Protein AF-W9CGA6-F1 (afdb_monomer_lite)

Structure (mmCIF, N/CA/C/O backbone):
data_AF-W9CGA6-F1
#
_entry.id   AF-W9CGA6-F1
#
loop_
_atom_site.group_PDB
_atom_site.id
_atom_site.type_symbol
_atom_site.label_atom_id
_atom_site.label_alt_id
_atom_site.label_comp_id
_atom_site.label_asym_id
_atom_site.label_entity_id
_atom_site.label_seq_id
_atom_site.pdbx_PDB_ins_code
_atom_site.Cartn_x
_atom_site.Cartn_y
_atom_site.Cartn_z
_atom_site.occupancy
_atom_site.B_iso_or_equiv
_atom_site.auth_seq_id
_atom_site.auth_comp_id
_atom_site.auth_asym_id
_atom_site.auth_atom_id
_atom_site.pdbx_PDB_model_num
ATOM 1 N N . MET A 1 1 ? 1.039 20.431 13.263 1.00 31.77 1 MET A N 1
ATOM 2 C CA . MET A 1 1 ? -0.390 20.811 13.201 1.00 31.77 1 MET A CA 1
ATOM 3 C C . MET A 1 1 ? -0.999 20.367 14.519 1.00 31.77 1 MET A C 1
ATOM 5 O O . MET A 1 1 ? -0.916 19.183 14.808 1.00 31.77 1 MET A O 1
ATOM 9 N N . ALA A 1 2 ? -1.472 21.290 15.357 1.00 27.98 2 ALA A N 1
ATOM 10 C CA . ALA A 1 2 ? -2.103 20.930 16.626 1.00 27.98 2 ALA A CA 1
ATOM 11 C C . ALA A 1 2 ? -3.470 20.296 16.324 1.00 27.98 2 ALA A C 1
ATOM 13 O O . ALA A 1 2 ? -4.336 20.960 15.755 1.00 27.98 2 ALA A O 1
ATOM 14 N N . PHE A 1 3 ? -3.627 19.006 16.621 1.00 36.56 3 PHE A N 1
ATOM 15 C CA . PHE A 1 3 ? -4.940 18.372 16.673 1.00 36.56 3 PHE A CA 1
ATOM 16 C C . PHE A 1 3 ? -5.620 18.858 17.955 1.00 36.56 3 PHE A C 1
ATOM 18 O O . PHE A 1 3 ? -5.051 18.726 19.034 1.00 36.56 3 PHE A O 1
ATOM 25 N N . ASN A 1 4 ? -6.792 19.479 17.824 1.00 39.16 4 ASN A N 1
ATOM 26 C CA . ASN A 1 4 ? -7.638 19.762 18.976 1.00 39.16 4 ASN A CA 1
ATOM 27 C C . ASN A 1 4 ? -8.181 18.436 19.524 1.00 39.16 4 ASN A C 1
ATOM 29 O O . ASN A 1 4 ? -8.728 17.628 18.773 1.00 39.16 4 ASN A O 1
ATOM 33 N N . ASP A 1 5 ? -8.001 18.268 20.828 1.00 44.09 5 ASP A N 1
ATOM 34 C CA . ASP A 1 5 ? -8.532 17.216 21.690 1.00 44.09 5 ASP A CA 1
ATOM 35 C C . ASP A 1 5 ? -10.049 16.983 21.512 1.00 44.09 5 ASP A C 1
ATOM 37 O O . ASP A 1 5 ? -10.822 17.933 21.376 1.00 44.09 5 ASP A O 1
ATOM 41 N N . SER A 1 6 ? -10.467 15.719 21.670 1.00 52.06 6 SER A N 1
ATOM 42 C CA . SER A 1 6 ? -11.802 15.247 22.113 1.00 52.06 6 SER A CA 1
ATOM 43 C C . SER A 1 6 ? -12.974 15.034 21.134 1.00 52.06 6 SER A C 1
ATOM 45 O O . SER A 1 6 ? -14.033 14.599 21.590 1.00 52.06 6 SER A O 1
ATOM 47 N N . ASP A 1 7 ? -12.831 15.206 19.816 1.00 66.19 7 ASP A N 1
ATOM 48 C CA . ASP A 1 7 ? -13.945 14.895 18.899 1.00 66.19 7 ASP A CA 1
ATOM 49 C C . ASP A 1 7 ? -13.971 13.414 18.481 1.00 66.19 7 ASP A C 1
ATOM 51 O O . ASP A 1 7 ? -13.089 12.914 17.777 1.00 66.19 7 ASP A O 1
ATOM 55 N N . ALA A 1 8 ? -15.032 12.707 18.883 1.00 82.38 8 ALA A N 1
ATOM 56 C CA . ALA A 1 8 ? -15.306 11.347 18.431 1.00 82.38 8 ALA A CA 1
ATOM 57 C C . ALA A 1 8 ? -15.447 11.287 16.897 1.00 82.38 8 ALA A C 1
ATOM 59 O O . ALA A 1 8 ? -16.118 12.114 16.274 1.00 82.38 8 ALA A O 1
ATOM 60 N N . ILE A 1 9 ? -14.852 10.269 16.268 1.00 90.12 9 ILE A N 1
ATOM 61 C CA . ILE A 1 9 ? -14.984 10.046 14.825 1.00 90.12 9 ILE A CA 1
ATOM 62 C C . ILE A 1 9 ? -16.195 9.174 14.534 1.00 90.12 9 ILE A C 1
ATOM 64 O O . ILE A 1 9 ? -16.268 8.036 14.984 1.00 90.12 9 ILE A O 1
ATOM 68 N N . PHE A 1 10 ? -17.072 9.654 13.652 1.00 92.19 10 PHE A N 1
ATOM 69 C CA . PHE A 1 10 ? -18.258 8.927 13.208 1.00 92.19 10 PHE A CA 1
ATOM 70 C C . PHE A 1 10 ? -18.113 8.433 11.770 1.00 92.19 10 PHE A C 1
ATOM 72 O O . PHE A 1 10 ? -17.997 9.211 10.816 1.00 92.19 10 PHE A O 1
ATOM 79 N N . TYR A 1 11 ? -18.172 7.117 11.593 1.00 93.06 11 TYR A N 1
ATOM 80 C CA . TYR A 1 11 ? -18.301 6.506 10.276 1.00 93.06 11 TYR A CA 1
ATOM 81 C C . TYR A 1 11 ? -19.766 6.474 9.846 1.00 93.06 11 TYR A C 1
ATOM 83 O O . TYR A 1 11 ? -20.666 6.323 10.665 1.00 93.06 11 TYR A O 1
ATOM 91 N N . LYS A 1 12 ? -20.007 6.597 8.537 1.00 91.81 12 LYS A N 1
ATOM 92 C CA . LYS A 1 12 ? -21.350 6.560 7.946 1.00 91.81 12 LYS A CA 1
ATOM 93 C C . LYS A 1 12 ? -21.486 5.346 7.038 1.00 91.81 12 LYS A C 1
ATOM 95 O O . LYS A 1 12 ? -20.606 5.094 6.218 1.00 91.81 12 LYS A O 1
ATOM 100 N N . LEU A 1 13 ? -22.605 4.642 7.167 1.00 89.62 13 LEU A N 1
ATOM 101 C CA . LEU A 1 13 ? -23.048 3.596 6.255 1.00 89.62 13 LEU A CA 1
ATOM 102 C C . LEU A 1 13 ? -24.533 3.834 5.967 1.00 89.62 13 LEU A C 1
ATOM 104 O O . LEU A 1 13 ? -25.339 3.944 6.886 1.00 89.62 13 LEU A O 1
ATOM 108 N N . LEU A 1 14 ? -24.893 3.975 4.691 1.00 86.62 14 LEU A N 1
ATOM 109 C CA . LEU A 1 14 ? -26.262 4.322 4.297 1.00 86.62 14 LEU A CA 1
ATOM 110 C C . LEU A 1 14 ? -27.268 3.296 4.840 1.00 86.62 14 LEU A C 1
ATOM 112 O O . LEU A 1 14 ? -27.081 2.090 4.682 1.00 86.62 14 LEU A O 1
ATOM 116 N N . GLY A 1 15 ? -28.328 3.790 5.484 1.00 89.56 15 GLY A N 1
ATOM 117 C CA . GLY A 1 15 ? -29.404 2.966 6.044 1.00 89.56 15 GLY A CA 1
ATOM 118 C C . GLY A 1 15 ? -29.048 2.191 7.317 1.00 89.56 15 GLY A C 1
ATOM 119 O O . GLY A 1 15 ? -29.866 1.398 7.769 1.00 89.56 15 GLY A O 1
ATOM 120 N N . HIS A 1 16 ? -27.864 2.402 7.896 1.00 90.75 16 HIS A N 1
ATOM 121 C CA . HIS A 1 16 ? -27.416 1.696 9.094 1.00 90.75 16 HIS A CA 1
ATOM 122 C C . HIS A 1 16 ? -27.082 2.693 10.203 1.00 90.75 16 HIS A C 1
ATOM 124 O O . HIS A 1 16 ? -26.532 3.765 9.948 1.00 90.75 16 HIS A O 1
ATOM 130 N N . GLN A 1 17 ? -27.431 2.336 11.438 1.00 91.06 17 GLN A N 1
ATOM 131 C CA . GLN A 1 17 ? -26.997 3.073 12.619 1.00 91.06 17 GLN A CA 1
ATOM 132 C C . GLN A 1 17 ? -25.653 2.536 13.101 1.00 91.06 17 GLN A C 1
ATOM 134 O O . GLN A 1 17 ? -25.358 1.347 12.965 1.00 91.06 17 GLN A O 1
ATOM 139 N N . VAL A 1 18 ? -24.854 3.429 13.674 1.00 93.44 18 VAL A N 1
ATOM 140 C CA . VAL A 1 18 ? -23.631 3.061 14.381 1.00 93.44 18 VAL A CA 1
ATOM 141 C C . VAL A 1 18 ? -24.004 2.191 15.580 1.00 93.44 18 VAL A C 1
ATOM 143 O O . VAL A 1 18 ? -24.881 2.555 16.353 1.00 93.44 18 VAL A O 1
ATOM 146 N N . ASP A 1 19 ? -23.319 1.063 15.741 1.00 92.56 19 ASP A N 1
ATOM 147 C CA . ASP A 1 19 ? -23.571 0.098 16.815 1.00 92.56 19 ASP A CA 1
ATOM 148 C C . ASP A 1 19 ? -22.291 -0.341 17.551 1.00 92.56 19 ASP A C 1
ATOM 150 O O . ASP A 1 19 ? -22.359 -1.156 18.473 1.00 92.56 19 ASP A O 1
ATOM 154 N N . VAL A 1 20 ? -21.127 0.206 17.181 1.00 92.75 20 VAL A N 1
ATOM 155 C CA . VAL A 1 20 ? -19.832 -0.045 17.827 1.00 92.75 20 VAL A CA 1
ATOM 156 C C . VAL A 1 20 ? -19.190 1.267 18.272 1.00 92.75 20 VAL A C 1
ATOM 158 O O . VAL A 1 20 ? -19.014 2.174 17.457 1.00 92.75 20 VAL A O 1
ATOM 161 N N . ASN A 1 21 ? -18.745 1.322 19.529 1.00 93.38 21 ASN A N 1
ATOM 162 C CA . ASN A 1 21 ? -17.819 2.342 20.027 1.00 93.38 21 ASN A CA 1
ATOM 163 C C . ASN A 1 21 ? -16.462 1.695 20.359 1.00 93.38 21 ASN A C 1
ATOM 165 O O . ASN A 1 21 ? -16.376 0.807 21.212 1.00 93.38 21 ASN A O 1
ATOM 169 N N . LEU A 1 22 ? -15.406 2.120 19.668 1.00 92.25 22 LEU A N 1
ATOM 170 C CA . LEU A 1 22 ? -14.023 1.762 19.968 1.00 92.25 22 LEU A CA 1
ATOM 171 C C . LEU A 1 22 ? -13.354 2.958 20.644 1.00 92.25 22 LEU A C 1
ATOM 173 O O . LEU A 1 22 ? -13.039 3.952 19.989 1.00 92.25 22 LEU A O 1
ATOM 177 N N . ARG A 1 23 ? -13.103 2.851 21.945 1.00 91.12 23 ARG A N 1
ATOM 178 C CA . ARG A 1 23 ? -12.331 3.837 22.694 1.00 91.12 23 ARG A CA 1
ATOM 179 C C . ARG A 1 23 ? -10.851 3.478 22.620 1.00 91.12 23 ARG A C 1
ATOM 181 O O . ARG A 1 23 ? -10.369 2.608 23.346 1.00 91.12 23 ARG A O 1
ATOM 188 N N . VAL A 1 24 ? -10.153 4.126 21.696 1.00 89.44 24 VAL A N 1
ATOM 189 C CA . VAL A 1 24 ? -8.721 3.959 21.468 1.00 89.44 24 VAL A CA 1
ATOM 190 C C . VAL A 1 24 ? -7.976 5.004 22.298 1.00 89.44 24 VAL A C 1
ATOM 192 O O . VAL A 1 24 ? -7.808 6.140 21.865 1.00 89.44 24 VAL A O 1
ATOM 195 N N . PHE A 1 25 ? -7.546 4.625 23.501 1.00 87.69 25 PHE A N 1
ATOM 196 C CA . PHE A 1 25 ? -7.061 5.554 24.534 1.00 87.69 25 PHE A CA 1
ATOM 197 C C . PHE A 1 25 ? -8.114 6.611 24.914 1.00 87.69 25 PHE A C 1
ATOM 199 O O . PHE A 1 25 ? -9.220 6.253 25.315 1.00 87.69 25 PHE A O 1
ATOM 206 N N . ASN A 1 26 ? -7.796 7.900 24.781 1.00 87.06 26 ASN A N 1
ATOM 207 C CA . ASN A 1 26 ? -8.712 9.027 24.976 1.00 87.06 26 ASN A CA 1
ATOM 208 C C . ASN A 1 26 ? -9.576 9.336 23.736 1.00 87.06 26 ASN A C 1
ATOM 210 O O . ASN A 1 26 ? -10.503 10.137 23.830 1.00 87.06 26 ASN A O 1
ATOM 214 N N . SER A 1 27 ? -9.307 8.703 22.591 1.00 89.19 27 SER A N 1
ATOM 215 C CA . SER A 1 27 ? -10.033 8.937 21.341 1.00 89.19 27 SER A CA 1
ATOM 216 C C . SER A 1 27 ? -11.174 7.938 21.141 1.00 89.19 27 SER A C 1
ATOM 218 O O . SER A 1 27 ? -11.022 6.741 21.385 1.00 89.19 27 SER A O 1
ATOM 220 N N . GLU A 1 28 ? -12.318 8.399 20.631 1.00 91.94 28 GLU A N 1
ATOM 221 C CA . GLU A 1 28 ? -13.468 7.535 20.334 1.00 91.94 28 GLU A CA 1
ATOM 222 C C . GLU A 1 28 ? -13.702 7.369 18.831 1.00 91.94 28 GLU A C 1
ATOM 224 O O . GLU A 1 28 ? -13.712 8.334 18.065 1.00 91.94 28 GLU A O 1
ATOM 229 N N . ILE A 1 29 ? -13.935 6.125 18.407 1.00 93.50 29 ILE A N 1
ATOM 230 C CA . ILE A 1 29 ? -14.273 5.771 17.030 1.00 93.50 29 ILE A CA 1
ATOM 231 C C . ILE A 1 29 ? -15.606 5.027 17.004 1.00 93.50 29 ILE A C 1
ATOM 233 O O . ILE A 1 29 ? -15.742 3.900 17.479 1.00 93.50 29 ILE A O 1
ATOM 237 N N . HIS A 1 30 ? -16.588 5.666 16.390 1.00 94.69 30 HIS A N 1
ATOM 238 C CA . HIS A 1 30 ? -17.968 5.226 16.285 1.00 94.69 30 HIS A CA 1
ATOM 239 C C . HIS A 1 30 ? -18.184 4.622 14.894 1.00 94.69 30 HIS A C 1
ATOM 241 O O . HIS A 1 30 ? -18.084 5.307 13.869 1.00 94.69 30 HIS A O 1
ATOM 247 N N . CYS A 1 31 ? -18.422 3.312 14.834 1.00 94.88 31 CYS A N 1
ATOM 248 C CA . CYS A 1 31 ? -18.505 2.563 13.581 1.00 94.88 31 CYS A CA 1
ATOM 249 C C . CYS A 1 31 ? -19.543 1.423 13.607 1.00 94.88 31 CYS A C 1
ATOM 251 O O . CYS A 1 31 ? -20.281 1.233 14.568 1.00 94.88 31 CYS A O 1
ATOM 253 N N . HIS A 1 32 ? -19.635 0.691 12.497 1.00 94.38 32 HIS A N 1
ATOM 254 C CA . HIS A 1 32 ? -20.611 -0.370 12.265 1.00 94.38 32 HIS A CA 1
ATOM 255 C C . HIS A 1 32 ? -19.971 -1.753 12.412 1.00 94.38 32 HIS A C 1
ATOM 257 O O . HIS A 1 32 ? -18.999 -2.072 11.715 1.00 94.38 32 HIS A O 1
ATOM 263 N N . SER A 1 33 ? -20.572 -2.608 13.236 1.00 92.19 33 SER A N 1
ATOM 264 C CA . SER A 1 33 ? -20.166 -3.996 13.446 1.00 92.19 33 SER A CA 1
ATOM 265 C C . SER A 1 33 ? -20.152 -4.778 12.138 1.00 92.19 33 SER A C 1
ATOM 267 O O . SER A 1 33 ? -19.222 -5.541 11.899 1.00 92.19 33 SER A O 1
ATOM 269 N N . LEU A 1 34 ? -21.116 -4.528 11.246 1.00 90.00 34 LEU A N 1
ATOM 270 C CA . LEU A 1 34 ? -21.178 -5.133 9.915 1.00 90.00 34 LEU A CA 1
ATOM 271 C C . LEU A 1 34 ? -19.873 -4.927 9.131 1.00 90.00 34 LEU A C 1
ATOM 273 O O . LEU A 1 34 ? -19.302 -5.891 8.622 1.00 90.00 34 LEU A O 1
ATOM 277 N N . ILE A 1 35 ? -19.369 -3.691 9.078 1.00 90.50 35 ILE A N 1
ATOM 278 C CA . ILE A 1 35 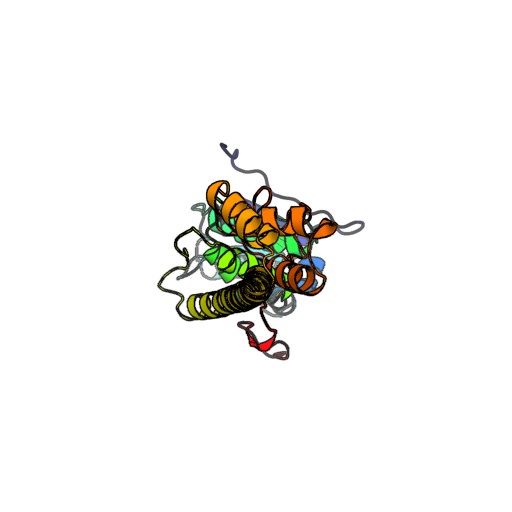? -18.137 -3.369 8.347 1.00 90.50 35 ILE A CA 1
ATOM 279 C C . ILE A 1 35 ? -16.921 -4.003 9.017 1.00 90.50 35 ILE A C 1
ATOM 281 O O . ILE A 1 35 ? -16.082 -4.578 8.324 1.00 90.50 35 ILE A O 1
ATOM 285 N N . LEU A 1 36 ? -16.852 -3.982 10.352 1.00 89.44 36 LEU A N 1
ATOM 286 C CA . LEU A 1 36 ? -15.768 -4.642 11.079 1.00 89.44 36 LEU A CA 1
ATOM 287 C C . LEU A 1 36 ? -15.746 -6.157 10.817 1.00 89.44 36 LEU A C 1
ATOM 289 O O . LEU A 1 36 ? -14.689 -6.706 10.532 1.00 89.44 36 LEU A O 1
ATOM 293 N N . LYS A 1 37 ? -16.898 -6.840 10.828 1.00 87.00 37 LYS A N 1
ATOM 294 C CA . LYS A 1 37 ? -16.993 -8.290 10.554 1.00 87.00 37 LYS A CA 1
ATOM 295 C C . LYS A 1 37 ? -16.637 -8.645 9.108 1.00 87.00 37 LYS A C 1
ATOM 297 O O . LYS A 1 37 ? -16.064 -9.708 8.849 1.00 87.00 37 LYS A O 1
ATOM 302 N N . ILE A 1 38 ? -16.977 -7.779 8.153 1.00 82.75 38 ILE A N 1
ATOM 303 C CA . ILE A 1 38 ? -16.580 -7.949 6.750 1.00 82.75 38 ILE A CA 1
ATOM 304 C C . ILE A 1 38 ? -15.062 -7.777 6.621 1.00 82.75 38 ILE A C 1
ATOM 306 O O . ILE A 1 38 ? -14.397 -8.634 6.040 1.00 82.75 38 ILE A O 1
ATOM 310 N N . GLY A 1 39 ? -14.521 -6.700 7.194 1.00 78.31 39 GLY A N 1
ATOM 311 C CA . GLY A 1 39 ? -13.135 -6.274 7.017 1.00 78.31 39 GLY A CA 1
ATOM 312 C C . GLY A 1 39 ? -12.105 -6.957 7.918 1.00 78.31 39 GLY A C 1
ATOM 313 O O . GLY A 1 39 ? -10.909 -6.845 7.653 1.00 78.31 39 GLY A O 1
ATOM 314 N N . SER A 1 40 ? -12.535 -7.659 8.967 1.00 83.06 40 SER A N 1
ATOM 315 C CA . SER A 1 40 ? -11.661 -8.288 9.955 1.00 83.06 40 SER A CA 1
ATOM 316 C C . SER A 1 40 ? -12.208 -9.631 10.418 1.00 83.06 40 SER A C 1
ATOM 318 O O . SER A 1 40 ? -13.325 -9.755 10.925 1.00 83.06 40 SER A O 1
ATOM 320 N N . ALA A 1 41 ? -11.356 -10.643 10.289 1.00 78.69 41 ALA A N 1
ATOM 321 C CA . ALA A 1 41 ? -11.630 -11.975 10.789 1.00 78.69 41 ALA A CA 1
ATOM 322 C C . ALA A 1 41 ? -11.727 -11.964 12.335 1.00 78.69 41 ALA A C 1
ATOM 324 O O . ALA A 1 41 ? -12.651 -12.554 12.889 1.00 78.69 41 ALA A O 1
ATOM 325 N N . TYR A 1 42 ? -10.864 -11.194 13.017 1.00 82.75 42 TYR A N 1
ATOM 326 C CA . TYR A 1 42 ? -10.939 -10.966 14.464 1.00 82.75 42 TYR A CA 1
ATOM 327 C C . TYR A 1 42 ? -12.332 -10.468 14.875 1.00 82.75 42 TYR A C 1
ATOM 329 O O . TYR A 1 42 ? -13.030 -11.125 15.643 1.00 82.75 42 TYR A O 1
ATOM 337 N N . PHE A 1 43 ? -12.800 -9.350 14.316 1.00 85.44 43 PHE A N 1
ATOM 338 C CA . PHE A 1 43 ? -14.097 -8.788 14.686 1.00 85.44 43 PHE A CA 1
ATOM 339 C C . PHE A 1 43 ? -15.263 -9.697 14.283 1.00 85.44 43 PHE A C 1
ATOM 341 O O . PHE A 1 43 ? -16.260 -9.746 15.000 1.00 85.44 43 PHE A O 1
ATOM 348 N N . ARG A 1 44 ? -15.139 -10.472 13.198 1.00 84.31 44 ARG A N 1
ATOM 349 C CA . ARG A 1 44 ? -16.131 -11.490 12.817 1.00 84.31 44 ARG A CA 1
ATOM 350 C C . ARG A 1 44 ? -16.335 -12.540 13.897 1.00 84.31 44 ARG A C 1
ATOM 352 O O . ARG A 1 44 ? -17.474 -12.793 14.272 1.00 84.31 44 ARG A O 1
ATOM 359 N N . LYS A 1 45 ? -15.245 -13.118 14.399 1.00 79.38 45 LYS A N 1
ATOM 360 C CA . LYS A 1 45 ? -15.305 -14.123 15.461 1.00 79.38 45 LYS A CA 1
ATOM 361 C C . LYS A 1 45 ? -15.756 -13.510 16.776 1.00 79.38 45 LYS A C 1
ATOM 363 O O . LYS A 1 45 ? -16.597 -14.044 17.492 1.00 79.38 45 LYS A O 1
ATOM 368 N N . PHE A 1 46 ? -15.131 -12.391 17.114 1.00 79.50 46 PHE A N 1
ATOM 369 C CA . PHE A 1 46 ? -15.162 -11.895 18.466 1.00 79.50 46 PHE A CA 1
ATOM 370 C C . PHE A 1 46 ? -16.313 -10.937 18.707 1.00 79.50 46 PHE A C 1
ATOM 372 O O . PHE A 1 46 ? -16.645 -10.785 19.861 1.00 79.50 46 PHE A O 1
ATOM 379 N N . LEU A 1 47 ? -16.953 -10.280 17.739 1.00 83.50 47 LEU A N 1
ATOM 380 C CA . LEU A 1 47 ? -18.067 -9.387 18.093 1.00 83.50 47 LEU A CA 1
ATOM 381 C C . LEU A 1 47 ? -19.252 -10.156 18.697 1.00 83.50 47 LEU A C 1
ATOM 383 O O . LEU A 1 47 ? -19.763 -9.730 19.724 1.00 83.50 47 LEU A O 1
ATOM 387 N N . ASP A 1 48 ? -19.624 -11.312 18.143 1.00 76.88 48 ASP A N 1
ATOM 388 C CA . ASP A 1 48 ? -20.821 -12.066 18.563 1.00 76.88 48 ASP A CA 1
ATOM 389 C C . ASP A 1 48 ? -20.544 -13.234 19.529 1.00 76.88 48 ASP A C 1
ATOM 391 O O . ASP A 1 48 ? -21.435 -14.055 19.759 1.00 76.88 48 ASP A O 1
ATOM 395 N N . SER A 1 49 ? -19.330 -13.353 20.083 1.00 70.94 49 SER A N 1
ATOM 396 C CA . SER A 1 49 ? -18.991 -14.493 20.947 1.00 70.94 49 SER A CA 1
ATOM 397 C C . SER A 1 49 ? -19.839 -14.503 22.231 1.00 70.94 49 SER A C 1
ATOM 399 O O . SER A 1 49 ? -20.107 -13.454 22.817 1.00 70.94 49 SER A O 1
ATOM 401 N N . ALA A 1 50 ? -20.255 -15.696 22.677 1.00 54.75 50 ALA A N 1
ATOM 402 C CA . ALA A 1 50 ? -21.198 -15.887 23.790 1.00 54.75 50 ALA A CA 1
ATOM 403 C C . ALA A 1 50 ? -20.777 -15.176 25.092 1.00 54.75 50 ALA A C 1
ATOM 405 O O . ALA A 1 50 ? -21.615 -14.668 25.833 1.00 54.75 50 ALA A O 1
ATOM 406 N N . ASP A 1 51 ? -19.473 -15.029 25.318 1.00 57.16 51 ASP A N 1
ATOM 407 C CA . ASP A 1 51 ? -18.906 -14.353 26.489 1.00 57.16 51 ASP A CA 1
ATOM 408 C C . ASP A 1 51 ? -19.078 -12.819 26.487 1.00 57.16 51 ASP A C 1
ATOM 410 O O . ASP A 1 51 ? -18.465 -12.131 27.308 1.00 57.16 51 ASP A O 1
ATOM 414 N N . LYS A 1 52 ? -19.805 -12.254 25.514 1.00 58.53 52 LYS A N 1
ATOM 415 C CA . LYS A 1 52 ? -19.918 -10.802 25.289 1.00 58.53 52 LYS A CA 1
ATOM 416 C C . LYS A 1 52 ? -21.328 -10.249 25.427 1.00 58.53 52 LYS A C 1
ATOM 418 O O . LYS A 1 52 ? -21.508 -9.041 25.309 1.00 58.53 52 LYS A O 1
ATOM 423 N N . TYR A 1 53 ? -22.298 -11.097 25.756 1.00 53.75 53 TYR A N 1
ATOM 424 C CA . TYR A 1 53 ? -23.646 -10.682 26.141 1.00 53.75 53 TYR A CA 1
ATOM 425 C C . TYR A 1 53 ? -23.678 -10.287 27.620 1.00 53.75 53 TYR A C 1
ATOM 427 O O . TYR A 1 53 ? -24.345 -10.910 28.439 1.00 53.75 53 TYR A O 1
ATOM 435 N N . ALA A 1 54 ? -22.921 -9.254 27.973 1.00 55.59 54 ALA A N 1
ATOM 436 C CA . ALA A 1 54 ? -23.178 -8.500 29.189 1.00 55.59 54 ALA A CA 1
ATOM 437 C C . ALA A 1 54 ? -23.898 -7.206 28.811 1.00 55.59 54 ALA A C 1
ATOM 439 O O . ALA A 1 54 ? -23.717 -6.691 27.707 1.00 55.59 54 ALA A O 1
ATOM 440 N N . THR A 1 55 ? -24.731 -6.699 29.717 1.00 56.16 55 THR A N 1
ATOM 441 C CA . THR A 1 55 ? -25.514 -5.478 29.519 1.00 56.16 55 THR A CA 1
ATOM 442 C C . THR A 1 55 ? -24.599 -4.340 29.041 1.00 56.16 55 THR A C 1
ATOM 444 O O . THR A 1 55 ? -23.591 -4.077 29.707 1.00 56.16 55 THR A O 1
ATOM 447 N N . PRO A 1 56 ? -24.900 -3.683 27.903 1.00 56.50 56 PRO A N 1
ATOM 448 C CA . PRO A 1 56 ? -24.093 -2.579 27.394 1.00 56.50 56 PRO A CA 1
ATOM 449 C C . PRO A 1 56 ? -23.903 -1.502 28.465 1.00 56.50 56 PRO A C 1
ATOM 451 O O . PRO A 1 56 ? -24.840 -1.187 29.198 1.00 56.50 56 PRO A O 1
ATOM 454 N N . TYR A 1 57 ? -22.698 -0.933 28.563 1.00 60.22 57 TYR A N 1
ATOM 455 C CA . TYR A 1 57 ? -22.453 0.199 29.463 1.00 60.22 57 TYR A CA 1
ATOM 456 C C . TYR A 1 57 ? -23.156 1.468 28.953 1.00 60.22 57 TYR A C 1
ATOM 458 O O . TYR A 1 57 ? -23.578 2.299 29.752 1.00 60.22 57 TYR A O 1
ATOM 466 N N . ASP A 1 58 ? -23.337 1.576 27.634 1.00 72.06 58 ASP A N 1
ATOM 467 C CA . ASP A 1 58 ? -24.191 2.562 26.971 1.00 72.06 58 ASP A CA 1
ATOM 468 C C . ASP A 1 58 ? -25.239 1.828 26.115 1.00 72.06 58 ASP A C 1
ATOM 470 O O . ASP A 1 58 ? -24.850 1.053 25.235 1.00 72.06 58 ASP A O 1
ATOM 474 N N . PRO A 1 59 ? -26.547 2.052 26.330 1.00 74.12 59 PRO A N 1
ATOM 475 C CA . PRO A 1 59 ? -27.597 1.393 25.555 1.00 74.12 59 PRO A CA 1
ATOM 476 C C . PRO A 1 59 ? -27.581 1.754 24.061 1.00 74.12 59 PRO A C 1
ATOM 478 O O . PRO A 1 59 ? -28.193 1.040 23.269 1.00 74.12 59 PRO A O 1
ATOM 481 N N . ASN A 1 60 ? -26.886 2.823 23.658 1.00 83.50 60 ASN A N 1
ATOM 482 C CA . ASN A 1 60 ? -26.797 3.243 22.259 1.00 83.50 60 ASN A CA 1
ATOM 483 C C . ASN A 1 60 ? -25.842 2.381 21.422 1.00 83.50 60 ASN A C 1
ATOM 485 O O . ASN A 1 60 ? -25.914 2.416 20.195 1.00 83.50 60 ASN A O 1
ATOM 489 N N . PHE A 1 61 ? -24.955 1.602 22.052 1.00 86.75 61 PHE A N 1
ATOM 490 C CA . PHE A 1 61 ? -23.983 0.771 21.344 1.00 86.75 61 PHE A CA 1
ATOM 491 C C . PHE A 1 61 ? -24.178 -0.703 21.668 1.00 86.75 61 PHE A C 1
ATOM 493 O O . PHE A 1 61 ? -24.186 -1.115 22.826 1.00 86.75 61 PHE A O 1
ATOM 500 N N . LYS A 1 62 ? -24.246 -1.528 20.622 1.00 86.50 62 LYS A N 1
ATOM 501 C CA . LYS A 1 62 ? -24.275 -2.984 20.765 1.00 86.50 62 LYS A CA 1
ATOM 502 C C . LYS A 1 62 ? -22.928 -3.527 21.242 1.00 86.50 62 LYS A C 1
ATOM 504 O O . LYS A 1 62 ? -22.892 -4.504 21.985 1.00 86.50 62 LYS A O 1
ATOM 509 N N . TYR A 1 63 ? -21.827 -2.902 20.824 1.00 88.94 63 TYR A N 1
ATOM 510 C CA . TYR A 1 63 ? -20.480 -3.316 21.204 1.00 88.94 63 TYR A CA 1
ATOM 511 C C . TYR A 1 63 ? -19.631 -2.133 21.646 1.00 88.94 63 TYR A C 1
ATOM 513 O O . TYR A 1 63 ? -19.604 -1.088 20.998 1.00 88.94 63 TYR A O 1
ATOM 521 N N . GLN A 1 64 ? -18.877 -2.329 22.724 1.00 90.06 64 GLN A N 1
ATOM 522 C CA . GLN A 1 64 ? -17.970 -1.321 23.257 1.00 90.06 64 GLN A CA 1
ATOM 523 C C . GLN A 1 64 ? -16.618 -1.950 23.566 1.00 90.06 64 GLN A C 1
ATOM 525 O O . GLN A 1 64 ? -16.540 -2.938 24.302 1.00 90.06 64 GLN A O 1
ATOM 530 N N . TYR A 1 65 ? -15.565 -1.370 23.000 1.00 90.75 65 TYR A N 1
ATOM 531 C CA . TYR A 1 65 ? -14.184 -1.783 23.223 1.00 90.75 65 TYR A CA 1
ATOM 532 C C . TYR A 1 65 ? -13.374 -0.621 23.779 1.00 90.75 65 TYR A C 1
ATOM 534 O O . TYR A 1 65 ? -13.639 0.534 23.456 1.00 90.75 65 TYR A O 1
ATOM 542 N N . VAL A 1 66 ? -12.382 -0.939 24.600 1.00 90.06 66 VAL A N 1
ATOM 543 C CA . VAL A 1 66 ? -11.439 0.013 25.187 1.00 90.06 66 VAL A CA 1
ATOM 544 C C . VAL A 1 66 ? -10.015 -0.480 24.969 1.00 90.06 66 VAL A C 1
ATOM 546 O O . VAL A 1 66 ? -9.780 -1.691 24.941 1.00 90.06 66 VAL A O 1
ATOM 549 N N . THR A 1 67 ? -9.067 0.446 24.838 1.00 90.00 67 THR A N 1
ATOM 550 C CA . THR A 1 67 ? -7.648 0.090 24.848 1.00 90.00 67 THR A CA 1
ATOM 551 C C . THR A 1 67 ? -7.215 -0.369 26.236 1.00 90.00 67 THR A C 1
ATOM 553 O O . THR A 1 67 ? -7.379 0.341 27.232 1.00 90.00 67 THR A O 1
ATOM 556 N N . ILE A 1 68 ? -6.601 -1.542 26.273 1.00 87.62 68 ILE A N 1
ATOM 557 C CA . ILE A 1 68 ? -5.765 -2.023 27.368 1.00 87.62 68 ILE A CA 1
ATOM 558 C C . ILE A 1 68 ? -4.314 -2.080 26.890 1.00 87.62 68 ILE A C 1
ATOM 560 O O . ILE A 1 68 ? -4.058 -2.198 25.690 1.00 87.62 68 ILE A O 1
ATOM 564 N N . GLN A 1 69 ? -3.360 -1.975 27.808 1.00 81.19 69 GLN A N 1
ATOM 565 C CA . GLN A 1 69 ? -1.945 -2.102 27.483 1.00 81.19 69 GLN A CA 1
ATOM 566 C C . GLN A 1 69 ? -1.312 -3.133 28.400 1.00 81.19 69 GLN A C 1
ATOM 568 O O . GLN A 1 69 ? -1.119 -2.877 29.587 1.00 81.19 69 GLN A O 1
ATOM 573 N N . ASP A 1 70 ? -1.017 -4.280 27.798 1.00 74.06 70 ASP A N 1
ATOM 574 C CA . ASP A 1 70 ? -0.069 -5.251 28.325 1.00 74.06 70 ASP A CA 1
ATOM 575 C C . ASP A 1 70 ? 1.302 -4.900 27.708 1.00 74.06 70 ASP A C 1
ATOM 577 O O . ASP A 1 70 ? 1.826 -3.815 27.962 1.00 74.06 70 ASP A O 1
ATOM 581 N N . ASP A 1 71 ? 1.837 -5.732 26.808 1.00 71.69 71 ASP A N 1
ATOM 582 C CA . ASP A 1 71 ? 3.076 -5.437 26.067 1.00 71.69 71 ASP A CA 1
ATOM 583 C C . ASP A 1 71 ? 2.841 -4.537 24.837 1.00 71.69 71 ASP A C 1
ATOM 585 O O . ASP A 1 71 ? 3.614 -3.620 24.555 1.00 71.69 71 ASP A O 1
ATOM 589 N N . VAL A 1 72 ? 1.745 -4.780 24.111 1.00 73.94 72 VAL A N 1
ATOM 590 C CA . VAL A 1 72 ? 1.298 -4.000 22.946 1.00 73.94 72 VAL A CA 1
ATOM 591 C C . VAL A 1 72 ? -0.144 -3.564 23.200 1.00 73.94 72 VAL A C 1
ATOM 593 O O . VAL A 1 72 ? -0.936 -4.378 23.688 1.00 73.94 72 VAL A O 1
ATOM 596 N N . PRO A 1 73 ? -0.522 -2.308 22.895 1.00 83.19 73 PRO A N 1
ATOM 597 C CA . PRO A 1 73 ? -1.896 -1.868 23.079 1.00 83.19 73 PRO A CA 1
ATOM 598 C C . PRO A 1 73 ? -2.880 -2.787 22.348 1.00 83.19 73 PRO A C 1
ATOM 600 O O . PRO A 1 73 ? -2.640 -3.212 21.219 1.00 83.19 73 PRO A O 1
ATOM 603 N N . SER A 1 74 ? -4.007 -3.103 22.981 1.00 85.56 74 SER A N 1
ATOM 604 C CA . SER A 1 74 ? -5.036 -3.925 22.356 1.00 85.56 74 SER A CA 1
ATOM 605 C C . SER A 1 74 ? -6.459 -3.506 22.719 1.00 85.56 74 SER A C 1
ATOM 607 O O . SER A 1 74 ? -6.690 -2.871 23.742 1.00 85.56 74 SER A O 1
ATOM 609 N N . LEU A 1 75 ? -7.419 -3.806 21.842 1.00 88.06 75 LEU A N 1
ATOM 610 C CA . LEU A 1 75 ? -8.837 -3.530 22.032 1.00 88.06 75 LEU A CA 1
ATOM 611 C C . LEU A 1 75 ? -9.502 -4.716 22.722 1.00 88.06 75 LEU A C 1
ATOM 613 O O . LEU A 1 75 ? -9.614 -5.798 22.144 1.00 88.06 75 LEU A O 1
ATOM 617 N N . GLU A 1 76 ? -10.039 -4.479 23.915 1.00 87.50 76 GLU A N 1
ATOM 618 C CA . GLU A 1 76 ? -10.828 -5.463 24.652 1.00 87.50 76 GLU A CA 1
ATOM 619 C C . GLU A 1 76 ? -12.233 -4.937 24.971 1.00 87.50 76 GLU A C 1
ATOM 621 O O . GLU A 1 76 ? -12.472 -3.737 25.064 1.00 87.50 76 GLU A O 1
ATOM 626 N N . VAL A 1 77 ? -13.189 -5.853 25.137 1.00 87.38 77 VAL A N 1
ATOM 627 C CA . VAL A 1 77 ? -14.572 -5.552 25.519 1.00 87.38 77 VAL A CA 1
ATOM 628 C C . VAL A 1 77 ? -14.616 -4.785 26.843 1.00 87.38 77 VAL A C 1
ATOM 630 O O . VAL A 1 77 ? -14.207 -5.299 27.887 1.00 87.38 77 VAL A O 1
ATOM 633 N N . ALA A 1 78 ? -15.199 -3.586 26.817 1.00 86.88 78 ALA A N 1
ATOM 634 C CA . ALA A 1 78 ? -15.197 -2.641 27.934 1.00 86.88 78 ALA A CA 1
ATOM 635 C C . ALA A 1 78 ? -15.748 -3.236 29.241 1.00 86.88 78 ALA A C 1
ATOM 637 O O . ALA A 1 78 ? -15.169 -3.053 30.313 1.00 86.88 78 ALA A O 1
ATOM 638 N N . PHE A 1 79 ? -16.840 -4.004 29.157 1.00 82.62 79 PHE A N 1
ATOM 639 C CA . PHE A 1 79 ? -17.439 -4.649 30.325 1.00 82.62 79 PHE A CA 1
ATOM 640 C C . PHE A 1 79 ? -16.491 -5.658 30.992 1.00 82.62 79 PHE A C 1
ATOM 642 O O . PHE A 1 79 ? -16.408 -5.690 32.217 1.00 82.62 79 PHE A O 1
ATOM 649 N N . LYS A 1 80 ? -15.739 -6.448 30.210 1.00 83.62 80 LYS A N 1
ATOM 650 C CA . LYS A 1 80 ? -14.785 -7.433 30.751 1.00 83.62 80 LYS A CA 1
ATOM 651 C C . LYS A 1 80 ? -13.616 -6.752 31.453 1.00 83.62 80 LYS A C 1
ATOM 653 O O . LYS A 1 80 ? -13.222 -7.164 32.542 1.00 83.62 80 LYS A O 1
ATOM 658 N N . VAL A 1 81 ? -13.096 -5.679 30.859 1.00 85.69 81 VAL A N 1
ATOM 659 C CA . VAL A 1 81 ? -12.043 -4.850 31.463 1.00 85.69 81 VAL A CA 1
ATOM 660 C C . VAL A 1 81 ? -12.511 -4.302 32.815 1.00 85.69 81 VAL A C 1
ATOM 662 O O . VAL A 1 81 ? -11.835 -4.501 33.824 1.00 85.69 81 VAL A O 1
ATOM 665 N N . LYS A 1 82 ? -13.727 -3.742 32.864 1.00 83.56 82 LYS A N 1
ATOM 666 C CA . LYS A 1 82 ? -14.340 -3.244 34.102 1.00 83.56 82 LYS A CA 1
ATOM 667 C C . LYS A 1 82 ? -14.563 -4.345 35.143 1.00 83.56 82 LYS A C 1
ATOM 669 O O . LYS A 1 82 ? -14.259 -4.132 36.312 1.00 83.56 82 LYS A O 1
ATOM 674 N N . ALA A 1 83 ? -15.063 -5.514 34.739 1.00 84.56 83 ALA A N 1
ATOM 675 C CA . ALA A 1 83 ? -15.315 -6.642 35.638 1.00 84.56 83 ALA A CA 1
ATOM 676 C C . ALA A 1 83 ? -14.030 -7.184 36.290 1.00 84.56 83 ALA A C 1
ATOM 678 O O . ALA A 1 83 ? -14.068 -7.627 37.434 1.00 84.56 83 ALA A O 1
ATOM 679 N N . ARG A 1 84 ? -12.885 -7.097 35.596 1.00 87.69 84 ARG A N 1
ATOM 680 C CA . ARG A 1 84 ? -11.561 -7.434 36.151 1.00 87.69 84 ARG A CA 1
ATOM 681 C C . ARG A 1 84 ? -10.979 -6.341 37.057 1.00 87.69 84 ARG A C 1
ATOM 683 O O . ARG A 1 84 ? -9.923 -6.550 37.641 1.00 87.69 84 ARG A O 1
ATOM 690 N N . GLY A 1 85 ? -11.623 -5.176 37.159 1.00 83.75 85 GLY A N 1
ATOM 691 C CA . GLY A 1 85 ? -11.097 -4.023 37.897 1.00 83.75 85 GLY A CA 1
ATOM 692 C C . GLY A 1 85 ? -9.881 -3.363 37.237 1.00 83.75 85 GLY A C 1
ATOM 693 O O . GLY A 1 85 ? -9.217 -2.543 37.867 1.00 83.75 85 GLY A O 1
ATOM 694 N N . VAL A 1 86 ? -9.586 -3.701 35.978 1.00 84.81 86 VAL A N 1
ATOM 695 C CA . VAL A 1 86 ? -8.492 -3.100 35.209 1.00 84.81 86 VAL A CA 1
ATOM 696 C C . VAL A 1 86 ? -8.959 -1.747 34.684 1.00 84.81 86 VAL A C 1
ATOM 698 O O . VAL A 1 86 ? -10.071 -1.621 34.166 1.00 84.81 86 VAL A O 1
ATOM 701 N N . LYS A 1 87 ? -8.121 -0.718 34.821 1.00 81.19 87 LYS A N 1
ATOM 702 C CA . LYS A 1 87 ? -8.410 0.594 34.239 1.00 81.19 87 LYS A CA 1
ATOM 703 C C . LYS A 1 87 ? -7.975 0.615 32.771 1.00 81.19 87 LYS A C 1
ATOM 705 O O . LYS A 1 87 ? -6.858 0.184 32.486 1.00 81.19 87 LYS A O 1
ATOM 710 N N . PRO A 1 88 ? -8.823 1.109 31.852 1.00 80.62 88 PRO A N 1
ATOM 711 C CA . PRO A 1 88 ? -8.398 1.413 30.493 1.00 80.62 88 PRO A CA 1
ATOM 712 C C . PRO A 1 88 ? -7.215 2.375 30.494 1.00 80.62 88 PRO A C 1
ATOM 714 O O . PRO A 1 88 ? -7.055 3.185 31.409 1.00 80.62 88 PRO A O 1
ATOM 717 N N . VAL A 1 89 ? -6.404 2.298 29.449 1.00 80.56 89 VAL A N 1
ATOM 718 C CA . VAL A 1 89 ? -5.279 3.214 29.284 1.00 80.56 89 VAL A CA 1
ATOM 719 C C . VAL A 1 89 ? -5.813 4.516 28.720 1.00 80.56 89 VAL A C 1
ATOM 721 O O . VAL A 1 89 ? -6.390 4.527 27.638 1.00 80.56 89 VAL A O 1
ATOM 724 N N . GLU A 1 90 ? -5.631 5.609 29.451 1.00 74.31 90 GLU A N 1
ATOM 725 C CA . GLU A 1 90 ? -6.102 6.938 29.037 1.00 74.31 90 GLU A CA 1
ATOM 726 C C . GLU A 1 90 ? -4.986 7.786 28.412 1.00 74.31 90 GLU A C 1
ATOM 728 O O . GLU A 1 90 ? -5.267 8.775 27.742 1.00 74.31 90 GLU A O 1
ATOM 733 N N . THR A 1 91 ? -3.719 7.399 28.597 1.00 76.44 91 THR A N 1
ATOM 734 C CA . THR A 1 91 ? -2.575 8.111 28.016 1.00 76.44 91 THR A CA 1
ATOM 735 C C . THR A 1 91 ? -2.555 7.932 26.505 1.00 76.44 91 THR A C 1
ATOM 737 O O . THR A 1 91 ? -2.443 6.814 26.009 1.00 76.44 91 THR A O 1
ATOM 740 N N . GLU A 1 92 ? -2.655 9.036 25.773 1.00 67.75 92 GLU A N 1
ATOM 741 C CA . GLU A 1 92 ? -2.761 9.015 24.321 1.00 67.75 92 GLU A CA 1
ATOM 742 C C . GLU A 1 92 ? -1.487 8.490 23.650 1.00 67.75 92 GLU A C 1
ATOM 744 O O . GLU A 1 92 ? -0.386 9.008 23.844 1.00 67.75 92 GLU A O 1
ATOM 749 N N . SER A 1 93 ? -1.656 7.483 22.793 1.00 78.50 93 SER A N 1
ATOM 750 C CA . SER A 1 93 ? -0.692 7.163 21.745 1.00 78.50 93 SER A CA 1
ATOM 751 C C . SER A 1 93 ? -1.299 7.545 20.404 1.00 78.50 93 SER A C 1
ATOM 753 O O . SER A 1 93 ? -2.026 6.758 19.787 1.00 78.50 93 SER A O 1
ATOM 755 N N . PHE A 1 94 ? -0.978 8.757 19.941 1.00 78.00 94 PHE A N 1
ATOM 756 C CA . PHE A 1 94 ? -1.414 9.264 18.637 1.00 78.00 94 PHE A CA 1
ATOM 757 C C . PHE A 1 94 ? -1.138 8.248 17.523 1.00 78.00 94 PHE A C 1
ATOM 759 O O . PHE A 1 94 ? -1.988 7.992 16.674 1.00 78.00 94 PHE A O 1
ATOM 766 N N . ILE A 1 95 ? 0.034 7.613 17.558 1.00 77.12 95 ILE A N 1
ATOM 767 C CA . ILE A 1 95 ? 0.486 6.685 16.521 1.00 77.12 95 ILE A CA 1
ATOM 768 C C . ILE A 1 95 ? -0.401 5.434 16.464 1.00 77.12 95 ILE A C 1
ATOM 770 O O . ILE A 1 95 ? -0.851 5.042 15.385 1.00 77.12 95 ILE A O 1
ATOM 774 N N . TRP A 1 96 ? -0.707 4.827 17.614 1.00 81.31 96 TRP A N 1
ATOM 775 C CA . TRP A 1 96 ? -1.580 3.654 17.664 1.00 81.31 96 TRP A CA 1
ATOM 776 C C . TRP A 1 96 ? -3.019 3.990 17.273 1.00 81.31 96 TRP A C 1
ATOM 778 O O . TRP A 1 96 ? -3.651 3.248 16.519 1.00 81.31 96 TRP A O 1
ATOM 788 N N . TYR A 1 97 ? -3.529 5.133 17.735 1.00 85.38 97 TYR A N 1
ATOM 789 C CA . TYR A 1 97 ? -4.833 5.631 17.315 1.00 85.38 97 TYR A CA 1
ATOM 790 C C . TYR A 1 97 ? -4.922 5.753 15.791 1.00 85.38 97 TYR A C 1
ATOM 792 O O . TYR A 1 97 ? -5.842 5.205 15.177 1.00 85.38 97 TYR A O 1
ATOM 800 N N . PHE A 1 98 ? -3.931 6.384 15.157 1.00 82.19 98 PHE A N 1
ATOM 801 C CA . PHE A 1 98 ? -3.885 6.486 13.703 1.00 82.19 98 PHE A CA 1
ATOM 802 C C . PHE A 1 98 ? -3.777 5.126 13.016 1.00 82.19 98 PHE A C 1
ATOM 804 O O . PHE A 1 98 ? -4.360 4.955 11.943 1.00 82.19 98 PHE A O 1
ATOM 811 N N . ALA A 1 99 ? -3.092 4.150 13.613 1.00 82.12 99 ALA A N 1
ATOM 812 C CA . ALA A 1 99 ? -3.024 2.795 13.080 1.00 82.12 99 ALA A CA 1
ATOM 813 C C . ALA A 1 99 ? -4.389 2.094 13.088 1.00 82.12 99 ALA A C 1
ATOM 815 O O . ALA A 1 99 ? -4.839 1.608 12.045 1.00 82.12 99 ALA A O 1
ATOM 816 N N . VAL A 1 100 ? -5.096 2.121 14.221 1.00 87.00 100 VAL A N 1
ATOM 817 C CA . VAL A 1 100 ? -6.459 1.578 14.338 1.00 87.00 100 VAL A CA 1
ATOM 818 C C . VAL A 1 100 ? -7.417 2.311 13.401 1.00 87.00 100 VAL A C 1
ATOM 820 O O . VAL A 1 100 ? -8.178 1.679 12.668 1.00 87.00 100 VAL A O 1
ATOM 823 N N . LYS A 1 101 ? -7.346 3.642 13.348 1.00 86.94 101 LYS A N 1
ATOM 824 C CA . LYS A 1 101 ? -8.164 4.449 12.442 1.00 86.94 101 LYS A CA 1
ATOM 825 C C . LYS A 1 101 ? -7.893 4.115 10.974 1.00 86.94 101 LYS A C 1
ATOM 827 O O . LYS A 1 101 ? -8.841 3.953 10.215 1.00 86.94 101 LYS A O 1
ATOM 832 N N . SER A 1 102 ? -6.630 3.977 10.571 1.00 81.56 102 SER A N 1
ATOM 833 C CA . SER A 1 102 ? -6.252 3.636 9.189 1.00 81.56 102 SER A CA 1
ATOM 834 C C . SER A 1 102 ? -6.776 2.260 8.788 1.00 81.56 102 SER A C 1
ATOM 836 O O . SER A 1 102 ? -7.280 2.079 7.679 1.00 81.56 102 SER A O 1
ATOM 838 N N . MET A 1 103 ? -6.723 1.301 9.714 1.00 86.31 103 MET A N 1
ATOM 839 C CA . MET A 1 103 ? -7.339 -0.005 9.527 1.00 86.31 103 MET A CA 1
ATOM 840 C C . MET A 1 103 ? -8.849 0.122 9.288 1.00 86.31 103 MET A C 1
ATOM 842 O O . MET A 1 103 ? -9.365 -0.470 8.340 1.00 86.31 103 MET A O 1
ATOM 846 N N . ILE A 1 104 ? -9.561 0.900 10.106 1.00 88.00 104 ILE A N 1
ATOM 847 C CA . ILE A 1 104 ? -11.008 1.091 9.950 1.00 88.00 104 ILE A CA 1
ATOM 848 C C . ILE A 1 104 ? -11.308 1.829 8.641 1.00 88.00 104 ILE A C 1
ATOM 850 O O . ILE A 1 104 ? -12.158 1.376 7.882 1.00 88.00 104 ILE A O 1
ATOM 854 N N . ASP A 1 105 ? -10.583 2.898 8.308 1.00 85.88 105 ASP A N 1
ATOM 855 C CA . ASP A 1 105 ? -10.711 3.606 7.028 1.00 85.88 105 ASP A CA 1
ATOM 856 C C . ASP A 1 105 ? -10.610 2.639 5.840 1.00 85.88 105 ASP A C 1
ATOM 858 O O . ASP A 1 105 ? -11.481 2.654 4.966 1.00 85.88 105 ASP A O 1
ATOM 862 N N . CYS A 1 106 ? -9.639 1.721 5.865 1.00 80.94 106 CYS A N 1
ATOM 863 C CA . CYS A 1 106 ? -9.516 0.672 4.857 1.00 80.94 106 CYS A CA 1
ATOM 864 C C . CYS A 1 106 ? -10.757 -0.234 4.783 1.00 80.94 106 CYS A C 1
ATOM 866 O O . CYS A 1 106 ? -11.190 -0.573 3.680 1.00 80.94 106 CYS A O 1
ATOM 868 N N . MET A 1 107 ? -11.351 -0.626 5.915 1.00 85.44 107 MET A N 1
ATOM 869 C CA . MET A 1 107 ? -12.571 -1.451 5.924 1.00 85.44 107 MET A CA 1
ATOM 870 C C . MET A 1 107 ? -13.777 -0.720 5.317 1.00 85.44 107 MET A C 1
ATOM 872 O O . MET A 1 107 ? -14.634 -1.356 4.712 1.00 85.44 107 MET A O 1
ATOM 876 N N . TYR A 1 108 ? -13.822 0.610 5.426 1.00 86.44 108 TYR A N 1
ATOM 877 C CA . TYR A 1 108 ? -14.838 1.454 4.783 1.00 86.44 108 TYR A CA 1
ATOM 878 C C . TYR A 1 108 ? -14.509 1.805 3.326 1.00 86.44 108 TYR A C 1
ATOM 880 O O . TYR A 1 108 ? -15.231 2.592 2.715 1.00 86.44 108 TYR A O 1
ATOM 888 N N . GLY A 1 109 ? -13.418 1.271 2.768 1.00 76.75 109 GLY A N 1
ATOM 889 C CA . GLY A 1 109 ? -12.954 1.623 1.426 1.00 76.75 109 GLY A CA 1
ATOM 890 C C . GLY A 1 109 ? -12.534 3.088 1.299 1.00 76.75 109 GLY A C 1
ATOM 891 O O . GLY A 1 109 ? -12.482 3.620 0.190 1.00 76.75 109 GLY A O 1
ATOM 892 N N . LYS A 1 110 ? -12.257 3.764 2.421 1.00 78.38 110 LYS A N 1
ATOM 893 C CA . LYS A 1 110 ? -11.716 5.117 2.391 1.00 78.38 110 LYS A CA 1
ATOM 894 C C . LYS A 1 110 ? -10.247 5.043 1.969 1.00 78.38 110 LYS A C 1
ATOM 896 O O . LYS A 1 110 ? -9.510 4.192 2.472 1.00 78.38 110 LYS A O 1
ATOM 901 N N . PRO A 1 111 ? -9.802 5.938 1.075 1.00 64.25 111 PRO A N 1
ATOM 902 C CA . PRO A 1 111 ? -8.386 6.069 0.782 1.00 64.25 111 PRO A CA 1
ATOM 903 C C . PRO A 1 111 ? -7.668 6.505 2.059 1.00 64.25 111 PRO A C 1
ATOM 905 O O . PRO A 1 111 ? -8.123 7.423 2.746 1.00 64.25 111 PRO A O 1
ATOM 908 N N . PHE A 1 112 ? -6.546 5.869 2.374 1.00 63.84 112 PHE A N 1
ATOM 909 C CA . PHE A 1 112 ? -5.684 6.300 3.468 1.00 63.84 112 PHE A CA 1
ATOM 910 C C . PHE A 1 112 ? -4.316 6.689 2.914 1.00 63.84 112 PHE A C 1
ATOM 912 O O . PHE A 1 112 ? -3.834 6.149 1.919 1.00 63.84 112 PHE A O 1
ATOM 919 N N . ILE A 1 113 ? -3.708 7.695 3.534 1.00 55.47 113 ILE A N 1
ATOM 920 C CA . ILE A 1 113 ? -2.396 8.202 3.149 1.00 55.47 113 ILE A CA 1
ATOM 921 C C . ILE A 1 113 ? -1.435 7.817 4.262 1.00 55.47 113 ILE A C 1
ATOM 923 O O . ILE A 1 113 ? -1.459 8.415 5.332 1.00 55.47 113 ILE A O 1
ATOM 927 N N . LEU A 1 114 ? -0.561 6.848 3.994 1.00 61.28 114 LEU A N 1
ATOM 928 C CA . LEU A 1 114 ? 0.620 6.639 4.824 1.00 61.28 114 LEU A CA 1
ATOM 929 C C . LEU A 1 114 ? 1.572 7.813 4.575 1.00 61.28 114 LEU A C 1
ATOM 931 O O . LEU A 1 114 ? 2.232 7.879 3.535 1.00 61.28 114 LEU A O 1
ATOM 935 N N . GLY A 1 115 ? 1.558 8.789 5.484 1.00 51.59 115 GLY A N 1
ATOM 936 C CA . GLY A 1 115 ? 2.468 9.931 5.457 1.00 51.59 115 GLY A CA 1
ATOM 937 C C . GLY A 1 115 ? 3.923 9.469 5.553 1.00 51.59 115 GLY A C 1
ATOM 938 O O . GLY A 1 115 ? 4.242 8.517 6.265 1.00 51.59 115 GLY A O 1
ATOM 939 N N . ALA A 1 116 ? 4.805 10.120 4.796 1.00 45.69 116 ALA A N 1
ATOM 940 C CA . ALA A 1 116 ? 6.218 9.759 4.717 1.00 45.69 116 ALA A CA 1
ATOM 941 C C . ALA A 1 116 ? 7.024 10.140 5.974 1.00 45.69 116 ALA A C 1
ATOM 943 O O . ALA A 1 116 ? 8.117 9.606 6.132 1.00 45.69 116 ALA A O 1
ATOM 944 N N . GLU A 1 117 ? 6.495 11.009 6.844 1.00 49.69 117 GLU A N 1
ATOM 945 C CA . GLU A 1 117 ? 7.291 11.653 7.901 1.00 49.69 117 GLU A CA 1
ATOM 946 C C . GLU A 1 117 ? 6.884 11.292 9.345 1.00 49.69 117 GLU A C 1
ATOM 948 O O . GLU A 1 117 ? 7.762 11.287 10.194 1.00 49.69 117 GLU A O 1
ATOM 953 N N . ASP A 1 118 ? 5.646 10.851 9.628 1.00 48.62 118 ASP A N 1
ATOM 954 C CA . ASP A 1 118 ? 5.170 10.742 11.031 1.00 48.62 118 ASP A CA 1
ATOM 955 C C . ASP A 1 118 ? 4.510 9.409 11.430 1.00 48.62 118 ASP A C 1
ATOM 957 O O . ASP A 1 118 ? 4.092 9.237 12.575 1.00 48.62 118 ASP A O 1
ATOM 961 N N . PHE A 1 119 ? 4.387 8.444 10.513 1.00 60.31 119 PHE A N 1
ATOM 962 C CA . PHE A 1 119 ? 3.745 7.164 10.827 1.00 60.31 119 PHE A CA 1
ATOM 963 C C . PHE A 1 119 ? 4.781 6.067 10.982 1.00 60.31 119 PHE A C 1
ATOM 965 O O . PHE A 1 119 ? 5.424 5.651 10.009 1.00 60.31 119 PHE A O 1
ATOM 972 N N . ASP A 1 120 ? 4.906 5.582 12.212 1.00 65.88 120 ASP A N 1
ATOM 973 C CA . ASP A 1 120 ? 5.628 4.360 12.496 1.00 65.88 120 ASP A CA 1
ATOM 974 C C . ASP A 1 120 ? 4.799 3.180 11.958 1.00 65.88 120 ASP A C 1
ATOM 976 O O . ASP A 1 120 ? 3.778 2.756 12.511 1.00 65.88 120 ASP A O 1
ATOM 980 N N . LEU A 1 121 ? 5.206 2.738 10.764 1.00 67.44 121 LEU A N 1
ATOM 981 C CA . LEU A 1 121 ? 4.594 1.658 9.994 1.00 67.44 121 LEU A CA 1
ATOM 982 C C . LEU A 1 121 ? 4.567 0.338 10.773 1.00 67.44 121 LEU A C 1
ATOM 984 O O . LEU A 1 121 ? 3.795 -0.552 10.403 1.00 67.44 121 LEU A O 1
ATOM 988 N N . ASP A 1 122 ? 5.352 0.224 11.846 1.00 70.88 122 ASP A N 1
ATOM 989 C CA . ASP A 1 122 ? 5.292 -0.900 12.769 1.00 70.88 122 ASP A CA 1
ATOM 990 C C . ASP A 1 122 ? 3.919 -1.027 13.394 1.00 70.88 122 ASP A C 1
ATOM 992 O O . ASP A 1 122 ? 3.324 -2.097 13.326 1.00 70.88 122 ASP A O 1
ATOM 996 N N . TYR A 1 123 ? 3.360 0.061 13.919 1.00 76.38 123 TYR A N 1
ATOM 997 C CA . TYR A 1 123 ? 2.058 0.006 14.576 1.00 76.38 123 TYR A CA 1
ATOM 998 C C . TYR A 1 123 ? 0.940 -0.314 13.595 1.00 76.38 123 TYR A C 1
ATOM 1000 O O . TYR A 1 123 ? 0.052 -1.100 13.906 1.00 76.38 123 TYR A O 1
ATOM 1008 N N . ILE A 1 124 ? 0.992 0.241 12.383 1.00 75.56 124 ILE A N 1
ATOM 1009 C CA . ILE A 1 124 ? -0.000 -0.068 11.346 1.00 75.56 124 ILE A CA 1
ATOM 1010 C C . ILE A 1 124 ? 0.103 -1.532 10.942 1.00 75.56 124 ILE A C 1
ATOM 1012 O O . ILE A 1 124 ? -0.919 -2.193 10.767 1.00 75.56 124 ILE A O 1
ATOM 1016 N N . THR A 1 125 ? 1.323 -2.056 10.837 1.00 73.25 125 THR A N 1
ATOM 1017 C CA . THR A 1 125 ? 1.511 -3.460 10.503 1.00 73.25 125 THR A CA 1
ATOM 1018 C C . THR A 1 125 ? 1.090 -4.378 11.643 1.00 73.25 125 THR A C 1
ATOM 1020 O O . THR A 1 125 ? 0.429 -5.368 11.367 1.00 73.25 125 THR A O 1
ATOM 1023 N N . GLN A 1 126 ? 1.390 -4.044 12.897 1.00 77.00 126 GLN A N 1
ATOM 1024 C CA . GLN A 1 126 ? 0.951 -4.800 14.073 1.00 77.00 126 GLN A CA 1
ATOM 1025 C C . GLN A 1 126 ? -0.574 -4.790 14.206 1.00 77.00 126 GLN A C 1
ATOM 1027 O O . GLN A 1 126 ? -1.182 -5.833 14.421 1.00 77.00 126 GLN A O 1
ATOM 1032 N N . VAL A 1 127 ? -1.218 -3.633 14.011 1.00 81.00 127 VAL A N 1
ATOM 1033 C CA . VAL A 1 127 ? -2.683 -3.526 13.994 1.00 81.00 127 VAL A CA 1
ATOM 1034 C C . VAL A 1 127 ? -3.267 -4.339 12.842 1.00 81.00 127 VAL A C 1
ATOM 1036 O O . VAL A 1 127 ? -4.254 -5.048 13.036 1.00 81.00 127 VAL A O 1
ATOM 1039 N N . ALA A 1 128 ? -2.668 -4.268 11.650 1.00 77.50 128 ALA A N 1
ATOM 1040 C CA . ALA A 1 128 ? -3.094 -5.077 10.516 1.00 77.50 128 ALA A CA 1
ATOM 1041 C C . ALA A 1 128 ? -2.910 -6.575 10.798 1.00 77.50 128 ALA A C 1
ATOM 1043 O O . ALA A 1 128 ? -3.817 -7.348 10.529 1.00 77.50 128 ALA A O 1
ATOM 1044 N N . ASP A 1 129 ? -1.794 -6.987 11.391 1.00 76.62 129 ASP A N 1
ATOM 1045 C CA . ASP A 1 129 ? -1.533 -8.379 11.756 1.00 76.62 129 ASP A CA 1
ATOM 1046 C C . ASP A 1 129 ? -2.556 -8.903 12.768 1.00 76.62 129 ASP A C 1
ATOM 1048 O O . ASP A 1 129 ? -3.260 -9.886 12.528 1.00 76.62 129 ASP A O 1
ATOM 1052 N N . PHE A 1 130 ? -2.730 -8.158 13.857 1.00 78.38 130 PHE A N 1
ATOM 1053 C CA . PHE A 1 130 ? -3.568 -8.564 14.971 1.00 78.38 130 PHE A CA 1
ATOM 1054 C C . PHE A 1 130 ? -5.068 -8.462 14.662 1.00 78.38 130 PHE A C 1
ATOM 1056 O O . PHE A 1 130 ? -5.819 -9.429 14.806 1.00 78.38 130 PHE A O 1
ATOM 1063 N N . TYR A 1 131 ? -5.537 -7.283 14.246 1.00 74.81 131 TYR A N 1
ATOM 1064 C CA . TYR A 1 131 ? -6.969 -7.009 14.099 1.00 74.81 131 TYR A CA 1
ATOM 1065 C C . TYR A 1 131 ? -7.474 -7.266 12.701 1.00 74.81 131 TYR A C 1
ATOM 1067 O O . TYR A 1 131 ? -8.657 -7.542 12.527 1.00 74.81 131 TYR A O 1
ATOM 1075 N N . ALA A 1 132 ? -6.637 -7.136 11.684 1.00 65.81 132 ALA A N 1
ATOM 1076 C CA . ALA A 1 132 ? -7.108 -7.082 10.319 1.00 65.81 132 ALA A CA 1
ATOM 1077 C C . ALA A 1 132 ? -6.292 -7.990 9.424 1.00 65.81 132 ALA A C 1
ATOM 1079 O O . ALA A 1 132 ? -5.673 -7.512 8.476 1.00 65.81 132 ALA A O 1
ATOM 1080 N N . ARG A 1 133 ? -6.518 -9.306 9.567 1.00 67.94 133 ARG A N 1
ATOM 1081 C CA . ARG A 1 133 ? -6.254 -10.334 8.536 1.00 67.94 133 ARG A CA 1
ATOM 1082 C C . ARG A 1 133 ? -6.793 -9.993 7.112 1.00 67.94 133 ARG A C 1
ATOM 1084 O O . ARG A 1 133 ? -6.829 -10.828 6.210 1.00 67.94 133 ARG A O 1
ATOM 1091 N N . ASN A 1 134 ? -7.245 -8.761 6.887 1.00 73.75 134 ASN A N 1
ATOM 1092 C CA . ASN A 1 134 ? -7.285 -7.998 5.653 1.00 73.75 134 ASN A CA 1
ATOM 1093 C C . ASN A 1 134 ? -5.940 -8.025 4.905 1.00 73.75 134 ASN A C 1
ATOM 1095 O O . ASN A 1 134 ? -5.071 -7.152 4.999 1.00 73.75 134 ASN A O 1
ATOM 1099 N N . LYS A 1 135 ? -5.844 -9.043 4.058 1.00 80.62 135 LYS A N 1
ATOM 1100 C CA . LYS A 1 135 ? -4.793 -9.243 3.066 1.00 80.62 135 LYS A CA 1
ATOM 1101 C C . LYS A 1 135 ? -4.447 -7.978 2.272 1.00 80.62 135 LYS A C 1
ATOM 1103 O O . LYS A 1 135 ? -3.276 -7.770 1.972 1.00 80.62 135 LYS A O 1
ATOM 1108 N N . THR A 1 136 ? -5.427 -7.165 1.887 1.00 81.31 136 THR A N 1
ATOM 1109 C CA . THR A 1 136 ? -5.177 -5.993 1.038 1.00 81.31 136 THR A CA 1
ATOM 1110 C C . THR A 1 136 ? -4.437 -4.910 1.814 1.00 81.31 136 THR A C 1
ATOM 1112 O O . THR A 1 136 ? -3.392 -4.457 1.353 1.00 81.31 136 THR A O 1
ATOM 1115 N N . LEU A 1 137 ? -4.908 -4.580 3.021 1.00 78.50 137 LEU A N 1
ATOM 1116 C CA . LEU A 1 137 ? -4.264 -3.595 3.892 1.00 78.50 137 LEU A CA 1
ATOM 1117 C C . LEU A 1 137 ? -2.828 -3.993 4.233 1.00 78.50 137 LEU A C 1
ATOM 1119 O O . LEU A 1 137 ? -1.913 -3.186 4.092 1.00 78.50 137 LEU A O 1
ATOM 1123 N N . TYR A 1 138 ? -2.616 -5.249 4.630 1.00 81.38 138 TYR A N 1
ATOM 1124 C CA . TYR A 1 138 ? -1.285 -5.730 4.995 1.00 81.38 138 TYR A CA 1
ATOM 1125 C C . TYR A 1 138 ? -0.304 -5.643 3.828 1.00 81.38 138 TYR A C 1
ATOM 1127 O O . TYR A 1 138 ? 0.800 -5.119 3.970 1.00 81.38 138 TYR A O 1
ATOM 1135 N N . LYS A 1 139 ? -0.714 -6.101 2.640 1.00 86.12 139 LYS A N 1
ATOM 1136 C CA . LYS A 1 139 ? 0.130 -6.022 1.443 1.00 86.12 139 LYS A CA 1
ATOM 1137 C C . LYS A 1 139 ? 0.450 -4.585 1.062 1.00 86.12 139 LYS A C 1
ATOM 1139 O O . LYS A 1 139 ? 1.580 -4.317 0.665 1.00 86.12 139 LYS A O 1
ATOM 1144 N N . GLU A 1 140 ? -0.514 -3.680 1.189 1.00 85.38 140 GLU A N 1
ATOM 1145 C CA . GLU A 1 140 ? -0.307 -2.254 0.954 1.00 85.38 140 GLU A CA 1
ATOM 1146 C C . GLU A 1 140 ? 0.741 -1.689 1.925 1.00 85.38 140 GLU A C 1
ATOM 1148 O O . GLU A 1 140 ? 1.739 -1.119 1.485 1.00 85.38 140 GLU A O 1
ATOM 1153 N N . CYS A 1 141 ? 0.588 -1.947 3.228 1.00 80.62 141 CYS A N 1
ATOM 1154 C CA . CYS A 1 141 ? 1.550 -1.533 4.253 1.00 80.62 141 CYS A CA 1
ATOM 1155 C C . CYS A 1 141 ? 2.952 -2.063 3.946 1.00 80.62 141 CYS A C 1
ATOM 1157 O O . CYS A 1 141 ? 3.914 -1.300 3.944 1.00 80.62 141 CYS A O 1
ATOM 1159 N N . MET A 1 142 ? 3.072 -3.340 3.579 1.00 83.62 142 MET A N 1
ATOM 1160 C CA . MET A 1 142 ? 4.348 -3.941 3.188 1.00 83.62 142 MET A CA 1
ATOM 1161 C C . MET A 1 142 ? 4.970 -3.287 1.954 1.00 83.62 142 MET A C 1
ATOM 1163 O O . MET A 1 142 ? 6.184 -3.092 1.928 1.00 83.62 142 MET A O 1
ATOM 1167 N N . VAL A 1 143 ? 4.177 -2.909 0.944 1.00 88.44 143 VAL A N 1
ATOM 1168 C CA . VAL A 1 143 ? 4.683 -2.152 -0.214 1.00 88.44 143 VAL A CA 1
ATOM 1169 C C . VAL A 1 143 ? 5.208 -0.785 0.228 1.00 88.44 143 VAL A C 1
ATOM 1171 O O . VAL A 1 143 ? 6.272 -0.380 -0.231 1.00 88.44 143 VAL A O 1
ATOM 1174 N N . HIS A 1 144 ? 4.517 -0.094 1.137 1.00 84.12 144 HIS A N 1
ATOM 1175 C CA . HIS A 1 144 ? 4.981 1.185 1.672 1.00 84.12 144 HIS A CA 1
ATOM 1176 C C . HIS A 1 144 ? 6.273 1.052 2.483 1.00 84.12 144 HIS A C 1
ATOM 1178 O O . HIS A 1 144 ? 7.200 1.829 2.253 1.00 84.12 144 HIS A O 1
ATOM 1184 N N . VAL A 1 145 ? 6.363 0.068 3.387 1.00 79.88 145 VAL A N 1
ATOM 1185 C CA . VAL A 1 145 ? 7.552 -0.133 4.231 1.00 79.88 145 VAL A CA 1
ATOM 1186 C C . VAL A 1 145 ? 8.747 -0.544 3.377 1.00 79.88 145 VAL A C 1
ATOM 1188 O O . VAL A 1 145 ? 9.798 0.092 3.427 1.00 79.88 145 VAL A O 1
ATOM 1191 N N . ALA A 1 146 ? 8.582 -1.576 2.546 1.00 85.31 146 ALA A N 1
ATOM 1192 C CA . ALA A 1 146 ? 9.651 -2.075 1.690 1.00 85.31 146 ALA A CA 1
ATOM 1193 C C . ALA A 1 146 ? 10.038 -1.067 0.600 1.00 85.31 146 ALA A C 1
ATOM 1195 O O . ALA A 1 146 ? 11.176 -1.055 0.144 1.00 85.31 146 ALA A O 1
ATOM 1196 N N . GLY A 1 147 ? 9.100 -0.223 0.170 1.00 88.56 147 GLY A N 1
ATOM 1197 C CA . GLY A 1 147 ? 9.306 0.741 -0.900 1.00 88.56 147 GLY A CA 1
ATOM 1198 C C . GLY A 1 147 ? 10.250 1.885 -0.554 1.00 88.56 147 GLY A C 1
ATOM 1199 O O . GLY A 1 147 ? 10.827 2.460 -1.476 1.00 88.56 147 GLY A O 1
ATOM 1200 N N . ARG A 1 148 ? 10.433 2.205 0.736 1.00 85.31 148 ARG A N 1
ATOM 1201 C CA . ARG A 1 148 ? 11.318 3.278 1.220 1.00 85.31 148 ARG A CA 1
ATOM 1202 C C . ARG A 1 148 ? 12.775 2.958 0.885 1.00 85.31 148 ARG A C 1
ATOM 1204 O O . ARG A 1 148 ? 13.413 2.156 1.558 1.00 85.31 148 ARG A O 1
ATOM 1211 N N . TRP A 1 149 ? 13.323 3.596 -0.150 1.00 72.81 149 TRP A N 1
ATOM 1212 C CA . TRP A 1 149 ? 14.682 3.283 -0.603 1.00 72.81 149 TRP A CA 1
ATOM 1213 C C . TRP A 1 149 ? 15.780 3.989 0.205 1.00 72.81 149 TRP A C 1
ATOM 1215 O O . TRP A 1 149 ? 16.878 3.458 0.342 1.00 72.81 149 TRP A O 1
ATOM 1225 N N . LYS A 1 150 ? 15.499 5.194 0.719 1.00 64.25 150 LYS A N 1
ATOM 1226 C CA . LYS A 1 150 ? 16.489 6.060 1.386 1.00 64.25 150 LYS A CA 1
ATOM 1227 C C . LYS A 1 150 ? 16.430 6.078 2.912 1.00 64.25 150 LYS A C 1
ATOM 1229 O O . LYS A 1 150 ? 17.376 6.547 3.533 1.00 64.25 150 LYS A O 1
ATOM 1234 N N . ILE A 1 151 ? 15.320 5.651 3.503 1.00 56.62 151 ILE A N 1
ATOM 1235 C CA . ILE A 1 151 ? 15.084 5.810 4.939 1.00 56.62 151 ILE A CA 1
ATOM 1236 C C . ILE A 1 151 ? 15.517 4.519 5.624 1.00 56.62 151 ILE A C 1
ATOM 1238 O O . ILE A 1 151 ? 15.156 3.431 5.162 1.00 56.62 151 ILE A O 1
ATOM 1242 N N . ASP A 1 152 ? 16.315 4.655 6.687 1.00 56.19 152 ASP A N 1
ATOM 1243 C CA . ASP A 1 152 ? 16.666 3.549 7.573 1.00 56.19 152 ASP A CA 1
ATOM 1244 C C . ASP A 1 152 ? 15.374 2.809 7.908 1.00 56.19 152 ASP A C 1
ATOM 1246 O O . ASP A 1 152 ? 14.366 3.440 8.228 1.00 56.19 152 ASP A O 1
ATOM 1250 N N . ARG A 1 153 ? 15.338 1.495 7.683 1.00 58.62 153 ARG A N 1
ATOM 1251 C CA . ARG A 1 153 ? 14.079 0.748 7.750 1.00 58.62 153 ARG A CA 1
ATOM 1252 C C . ARG A 1 153 ? 13.675 0.713 9.210 1.00 58.62 153 ARG A C 1
ATOM 1254 O O . ARG A 1 153 ? 14.138 -0.159 9.942 1.00 58.62 153 AR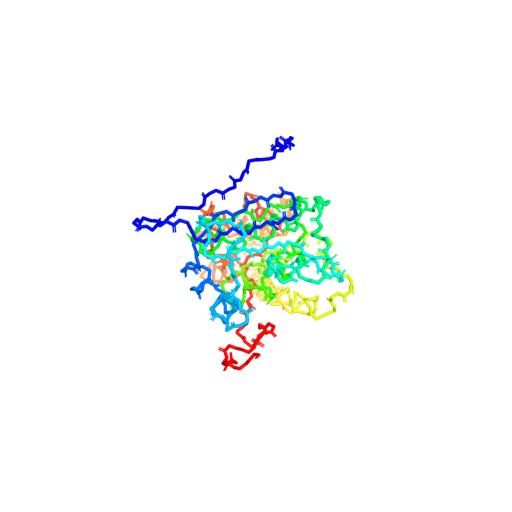G A O 1
ATOM 1261 N N . VAL A 1 154 ? 12.870 1.690 9.620 1.00 55.38 154 VAL A N 1
ATOM 1262 C CA . VAL A 1 154 ? 12.271 1.775 10.946 1.00 55.38 154 VAL A CA 1
ATOM 1263 C C . VAL A 1 154 ? 11.258 0.645 11.008 1.00 55.38 154 VAL A C 1
ATOM 1265 O O . VAL A 1 154 ? 10.096 0.806 10.660 1.00 55.38 154 VAL A O 1
ATOM 1268 N N . ILE A 1 155 ? 11.794 -0.541 11.271 1.00 61.19 155 ILE A N 1
ATOM 1269 C CA . ILE A 1 155 ? 11.070 -1.657 11.832 1.00 61.19 155 ILE A CA 1
ATOM 1270 C C . ILE A 1 155 ? 11.755 -1.953 13.140 1.00 61.19 155 ILE A C 1
ATOM 1272 O O . ILE A 1 155 ? 12.980 -2.138 13.189 1.00 61.19 155 ILE A O 1
ATOM 1276 N N . SER A 1 156 ? 10.957 -1.984 14.191 1.00 61.88 156 SER A N 1
ATOM 1277 C CA . SER A 1 156 ? 11.359 -2.289 15.540 1.00 61.88 156 SER A CA 1
ATOM 1278 C C . SER A 1 156 ? 12.232 -3.531 15.513 1.00 61.88 156 SER A C 1
ATOM 1280 O O . SER A 1 156 ? 11.874 -4.585 14.982 1.00 61.88 156 SER A O 1
ATOM 1282 N N . LYS A 1 157 ? 13.422 -3.417 16.107 1.00 63.62 157 LYS A N 1
ATOM 1283 C CA . LYS A 1 157 ? 14.383 -4.527 16.188 1.00 63.62 157 LYS A CA 1
ATOM 1284 C C . LYS A 1 157 ? 13.819 -5.729 16.954 1.00 63.62 157 LYS A C 1
ATOM 1286 O O . LYS A 1 157 ? 14.407 -6.808 16.882 1.00 63.62 157 LYS A O 1
ATOM 1291 N N . GLN A 1 158 ? 12.739 -5.523 17.703 1.00 64.31 158 GLN A N 1
ATOM 1292 C CA . GLN A 1 158 ? 12.099 -6.519 18.550 1.00 64.31 158 GLN A CA 1
ATOM 1293 C C . GLN A 1 158 ? 11.224 -7.475 17.726 1.00 64.31 158 GLN A C 1
ATOM 1295 O O . GLN A 1 158 ? 11.246 -8.676 17.991 1.00 64.31 158 GLN A O 1
ATOM 1300 N N . ASP A 1 159 ? 10.561 -6.992 16.669 1.00 70.81 159 ASP A N 1
ATOM 1301 C CA . ASP A 1 159 ? 9.752 -7.834 15.785 1.00 70.81 159 ASP A CA 1
ATOM 1302 C C . ASP A 1 159 ? 10.600 -8.405 14.638 1.00 70.81 159 ASP A C 1
ATOM 1304 O O . ASP A 1 159 ? 10.667 -7.898 13.512 1.00 70.81 159 ASP A O 1
ATOM 1308 N N . LYS A 1 160 ? 11.316 -9.488 14.957 1.00 78.19 160 LYS A N 1
ATOM 1309 C CA . LYS A 1 160 ? 12.191 -10.176 14.000 1.00 78.19 160 LYS A CA 1
ATOM 1310 C C . LYS A 1 160 ? 11.416 -10.738 12.812 1.00 78.19 160 LYS A C 1
ATOM 1312 O O . LYS A 1 160 ? 11.955 -10.754 11.707 1.00 78.19 160 LYS A O 1
ATOM 1317 N N . GLU A 1 161 ? 10.192 -11.211 13.023 1.00 80.12 161 GLU A N 1
ATOM 1318 C CA . GLU A 1 161 ? 9.425 -11.874 11.975 1.00 80.12 161 GLU A CA 1
ATOM 1319 C C . GLU A 1 161 ? 8.900 -10.863 10.956 1.00 80.12 161 GLU A C 1
ATOM 1321 O O . GLU A 1 161 ? 9.133 -11.018 9.752 1.00 80.12 161 GLU A O 1
ATOM 1326 N N . LEU A 1 162 ? 8.297 -9.770 11.428 1.00 76.12 162 LEU A N 1
ATOM 1327 C CA . LEU A 1 162 ? 7.899 -8.662 10.571 1.00 76.12 162 LEU A CA 1
ATOM 1328 C C . LEU A 1 162 ? 9.094 -8.101 9.796 1.00 76.12 162 LEU A C 1
ATOM 1330 O O . LEU A 1 162 ? 9.027 -7.908 8.577 1.00 76.12 162 LEU A O 1
ATOM 1334 N N . ARG A 1 163 ? 10.226 -7.908 10.478 1.00 77.81 163 ARG A N 1
ATOM 1335 C CA . ARG A 1 163 ? 11.453 -7.434 9.838 1.00 77.81 163 ARG A CA 1
ATOM 1336 C C . ARG A 1 163 ? 11.907 -8.364 8.715 1.00 77.81 163 ARG A C 1
ATOM 1338 O O . ARG A 1 163 ? 12.268 -7.880 7.641 1.00 77.81 163 ARG A O 1
ATOM 1345 N N . MET A 1 164 ? 11.868 -9.680 8.928 1.00 82.69 164 MET A N 1
ATOM 1346 C CA . MET A 1 164 ? 12.199 -10.654 7.885 1.00 82.69 164 MET A CA 1
ATOM 1347 C C . MET A 1 164 ? 11.251 -10.548 6.689 1.00 82.69 164 MET A C 1
ATOM 1349 O O . MET A 1 164 ? 11.718 -10.516 5.550 1.00 82.69 164 MET A O 1
ATOM 1353 N N . ARG A 1 165 ? 9.940 -10.410 6.918 1.00 85.00 165 ARG A N 1
ATOM 1354 C CA . ARG A 1 165 ? 8.951 -10.251 5.837 1.00 85.00 165 ARG A CA 1
ATOM 1355 C C . ARG A 1 165 ? 9.183 -8.975 5.027 1.00 85.00 165 ARG A C 1
ATOM 1357 O O . ARG A 1 165 ? 9.156 -9.020 3.796 1.00 85.00 165 ARG A O 1
ATOM 1364 N N . VAL A 1 166 ? 9.508 -7.856 5.676 1.00 82.19 166 VAL A N 1
ATOM 1365 C CA . VAL A 1 166 ? 9.849 -6.621 4.951 1.00 82.19 166 VAL A CA 1
ATOM 1366 C C . VAL A 1 166 ? 11.162 -6.756 4.186 1.00 82.19 166 VAL A C 1
ATOM 1368 O O . VAL A 1 166 ? 11.260 -6.267 3.061 1.00 82.19 166 VAL A O 1
ATOM 1371 N N . ILE A 1 167 ? 12.169 -7.441 4.736 1.00 84.25 167 ILE A N 1
ATOM 1372 C CA . ILE A 1 167 ? 13.414 -7.726 4.008 1.00 84.25 167 ILE A CA 1
ATOM 1373 C C . ILE A 1 167 ? 13.124 -8.541 2.744 1.00 84.25 167 ILE A C 1
ATOM 1375 O O . ILE A 1 167 ? 13.650 -8.198 1.686 1.00 84.25 167 ILE A O 1
ATOM 1379 N N . VAL A 1 168 ? 12.261 -9.557 2.819 1.00 89.31 168 VAL A N 1
ATOM 1380 C CA . VAL A 1 168 ? 11.840 -10.352 1.653 1.00 89.31 168 VAL A CA 1
ATOM 1381 C C . VAL A 1 168 ? 11.108 -9.481 0.627 1.00 89.31 168 VAL A C 1
ATOM 1383 O O . VAL A 1 168 ? 11.449 -9.499 -0.558 1.00 89.31 168 VAL A O 1
ATOM 1386 N N . ALA A 1 169 ? 10.153 -8.656 1.066 1.00 89.69 169 ALA A N 1
ATOM 1387 C CA . ALA A 1 169 ? 9.432 -7.741 0.182 1.00 89.69 169 ALA A CA 1
ATOM 1388 C C . ALA A 1 169 ? 10.375 -6.733 -0.506 1.00 89.69 169 ALA A C 1
ATOM 1390 O O . ALA A 1 169 ? 10.242 -6.483 -1.708 1.00 89.69 169 ALA A O 1
ATOM 1391 N N . TYR A 1 170 ? 11.358 -6.208 0.233 1.00 88.50 170 TYR A N 1
ATOM 1392 C CA . TYR A 1 170 ? 12.405 -5.325 -0.281 1.00 88.50 170 TYR A CA 1
ATOM 1393 C C . TYR A 1 170 ? 13.319 -6.042 -1.277 1.00 88.50 170 TYR A C 1
ATOM 1395 O O . TYR A 1 170 ? 13.604 -5.500 -2.343 1.00 88.50 170 TYR A O 1
ATOM 1403 N N . ALA A 1 171 ? 13.758 -7.266 -0.973 1.00 90.19 171 ALA A N 1
ATOM 1404 C CA . ALA A 1 171 ? 14.580 -8.063 -1.881 1.00 90.19 171 ALA A CA 1
ATOM 1405 C C . ALA A 1 171 ? 13.863 -8.270 -3.223 1.00 90.19 171 ALA A C 1
ATOM 1407 O O . ALA A 1 171 ? 14.471 -8.135 -4.281 1.00 90.19 171 ALA A O 1
ATOM 1408 N N . GLY A 1 172 ? 12.541 -8.462 -3.194 1.00 92.56 172 GLY A N 1
ATOM 1409 C CA . GLY A 1 172 ? 11.726 -8.511 -4.405 1.00 92.56 172 GLY A CA 1
ATOM 1410 C C . GLY A 1 172 ? 11.666 -7.192 -5.190 1.00 92.56 172 GLY A C 1
ATOM 1411 O O . GLY A 1 172 ? 11.420 -7.223 -6.396 1.00 92.56 172 GLY A O 1
ATOM 1412 N N . ILE A 1 173 ? 11.842 -6.026 -4.559 1.00 93.62 173 ILE A N 1
ATOM 1413 C CA . ILE A 1 173 ? 12.038 -4.752 -5.279 1.00 93.62 173 ILE A CA 1
ATOM 1414 C C . ILE A 1 173 ? 13.424 -4.749 -5.920 1.00 93.62 173 ILE A C 1
ATOM 1416 O O . ILE A 1 173 ? 13.530 -4.490 -7.117 1.00 93.62 173 ILE A O 1
ATOM 1420 N N . TYR A 1 174 ? 14.458 -5.077 -5.141 1.00 92.44 174 TYR A N 1
ATOM 1421 C CA . TYR A 1 174 ? 15.847 -5.093 -5.596 1.00 92.44 174 TYR A CA 1
ATOM 1422 C C . TYR A 1 174 ? 16.033 -5.982 -6.829 1.00 92.44 174 TYR A C 1
ATOM 1424 O O . TYR A 1 174 ? 16.589 -5.529 -7.820 1.00 92.44 174 TYR A O 1
ATOM 1432 N N . GLU A 1 175 ? 15.466 -7.189 -6.820 1.00 94.75 175 GLU A N 1
ATOM 1433 C CA . GLU A 1 175 ? 15.461 -8.112 -7.962 1.00 94.75 175 GLU A CA 1
ATOM 1434 C C . GLU A 1 175 ? 14.922 -7.452 -9.245 1.00 94.75 175 GLU A C 1
ATOM 1436 O O . GLU A 1 175 ? 15.503 -7.587 -10.317 1.00 94.75 175 GLU A O 1
ATOM 1441 N N . LYS A 1 176 ? 13.831 -6.678 -9.155 1.00 95.25 176 LYS A N 1
ATOM 1442 C CA . LYS A 1 176 ? 13.256 -5.993 -10.329 1.00 95.25 176 LYS A CA 1
ATOM 1443 C C . LYS A 1 176 ? 14.152 -4.874 -10.841 1.00 95.25 176 LYS A C 1
ATOM 1445 O O . LYS A 1 176 ? 14.184 -4.639 -12.047 1.00 95.25 176 LYS A O 1
ATOM 1450 N N . LEU A 1 177 ? 14.832 -4.173 -9.938 1.00 95.06 177 LEU A N 1
ATOM 1451 C CA . LEU A 1 177 ? 15.780 -3.123 -10.299 1.00 95.06 177 LEU A CA 1
ATOM 1452 C C . LEU A 1 177 ? 17.048 -3.713 -10.907 1.00 95.06 177 LEU A C 1
ATOM 1454 O O . LEU A 1 177 ? 17.538 -3.182 -11.893 1.00 95.06 177 LEU A O 1
ATOM 1458 N N . ASP A 1 178 ? 17.542 -4.827 -10.376 1.00 95.38 178 ASP A N 1
ATOM 1459 C CA . ASP A 1 178 ? 18.684 -5.545 -10.934 1.00 95.38 178 ASP A CA 1
ATOM 1460 C C . ASP A 1 178 ? 18.380 -6.048 -12.352 1.00 95.38 178 ASP A C 1
ATOM 1462 O O . ASP A 1 178 ? 19.105 -5.715 -13.286 1.00 95.38 178 ASP A O 1
ATOM 1466 N N . ILE A 1 179 ? 17.233 -6.708 -12.556 1.00 96.00 179 ILE A N 1
ATOM 1467 C CA . ILE A 1 179 ? 16.769 -7.120 -13.891 1.00 96.00 179 ILE A CA 1
ATOM 1468 C C . ILE A 1 179 ? 16.672 -5.916 -14.839 1.00 96.00 179 ILE A C 1
ATOM 1470 O O . ILE A 1 179 ? 17.117 -5.986 -15.988 1.00 96.00 179 ILE A O 1
ATOM 1474 N N . ALA A 1 180 ? 16.102 -4.798 -14.376 1.00 95.75 180 ALA A N 1
ATOM 1475 C CA . ALA A 1 180 ? 15.994 -3.591 -15.187 1.00 95.75 180 ALA A CA 1
ATOM 1476 C C . ALA A 1 180 ? 17.371 -3.007 -15.540 1.00 95.75 180 ALA A C 1
ATOM 1478 O O . ALA A 1 180 ? 17.613 -2.710 -16.708 1.00 95.75 180 ALA A O 1
ATOM 1479 N N . ASN A 1 181 ? 18.281 -2.898 -14.570 1.00 95.38 181 ASN A N 1
ATOM 1480 C CA . ASN A 1 181 ? 19.646 -2.415 -14.767 1.00 95.38 181 ASN A CA 1
ATOM 1481 C C . ASN A 1 181 ? 20.414 -3.295 -15.753 1.00 95.38 181 ASN A C 1
ATOM 1483 O O . ASN A 1 181 ? 20.958 -2.780 -16.726 1.00 95.38 181 ASN A O 1
ATOM 1487 N N . GLN A 1 182 ? 20.435 -4.611 -15.536 1.00 96.38 182 GLN A N 1
ATOM 1488 C CA . GLN A 1 182 ? 21.138 -5.556 -16.403 1.00 96.38 182 GLN A CA 1
ATOM 1489 C C . GLN A 1 182 ? 20.609 -5.491 -17.835 1.00 96.38 182 GLN A C 1
ATOM 1491 O O . GLN A 1 182 ? 21.390 -5.420 -18.784 1.00 96.38 182 GLN A O 1
ATOM 1496 N N . GLY A 1 183 ? 19.286 -5.446 -18.004 1.00 95.19 183 GLY A N 1
ATOM 1497 C CA . GLY A 1 183 ? 18.680 -5.339 -19.324 1.00 95.19 183 GLY A CA 1
ATOM 1498 C C . GLY A 1 183 ? 18.981 -4.003 -20.013 1.00 95.19 183 GLY A C 1
ATOM 1499 O O . GLY A 1 183 ? 19.354 -3.991 -21.186 1.00 95.19 183 GLY A O 1
ATOM 1500 N N . ILE A 1 184 ? 18.902 -2.878 -19.293 1.00 93.81 184 ILE A N 1
ATOM 1501 C CA . ILE A 1 184 ? 19.257 -1.553 -19.829 1.00 93.81 184 ILE A CA 1
ATOM 1502 C C . ILE A 1 184 ? 20.733 -1.517 -20.240 1.00 93.81 184 ILE A C 1
ATOM 1504 O O . ILE A 1 184 ? 21.039 -1.100 -21.357 1.00 93.81 184 ILE A O 1
ATOM 1508 N N . LEU A 1 185 ? 21.639 -2.008 -19.389 1.00 94.25 185 LEU A N 1
ATOM 1509 C CA . LEU A 1 185 ? 23.070 -2.099 -19.687 1.00 94.25 185 LEU A CA 1
ATOM 1510 C C . LEU A 1 185 ? 23.350 -3.010 -20.887 1.00 94.25 185 LEU A C 1
ATOM 1512 O O . LEU A 1 185 ? 24.188 -2.678 -21.723 1.00 94.25 185 LEU A O 1
ATOM 1516 N N . GLY A 1 186 ? 22.616 -4.115 -21.027 1.00 95.19 186 GLY A N 1
ATOM 1517 C CA . GLY A 1 186 ? 22.707 -4.996 -22.189 1.00 95.19 186 GLY A CA 1
ATOM 1518 C C . GLY A 1 186 ? 22.331 -4.286 -23.493 1.00 95.19 186 GLY A C 1
ATOM 1519 O O . GLY A 1 186 ? 23.044 -4.402 -24.492 1.00 95.19 186 GLY A O 1
ATOM 1520 N N . VAL A 1 187 ? 21.245 -3.505 -23.488 1.00 93.19 187 VAL A N 1
ATOM 1521 C CA . VAL A 1 187 ? 20.834 -2.696 -24.651 1.00 93.19 187 VAL A CA 1
ATOM 1522 C C . VAL A 1 187 ? 21.857 -1.593 -24.933 1.00 93.19 187 VAL A C 1
ATOM 1524 O O . VAL A 1 187 ? 22.226 -1.390 -26.090 1.00 93.19 187 VAL A O 1
ATOM 1527 N N . MET A 1 188 ? 22.351 -0.915 -23.893 1.00 92.31 188 MET A N 1
ATOM 1528 C CA . MET A 1 188 ? 23.408 0.098 -24.000 1.00 92.31 188 MET A CA 1
ATOM 1529 C C . MET A 1 188 ? 24.665 -0.472 -24.647 1.00 92.31 188 MET A C 1
ATOM 1531 O O . MET A 1 188 ? 25.167 0.113 -25.603 1.00 92.31 188 MET A O 1
ATOM 1535 N N . GLY A 1 189 ? 25.136 -1.629 -24.179 1.00 92.94 189 GLY A N 1
ATOM 1536 C CA . GLY A 1 189 ? 26.308 -2.302 -24.731 1.00 92.94 189 GLY A CA 1
ATOM 1537 C C . GLY A 1 189 ? 26.144 -2.598 -26.220 1.00 92.94 189 GLY A C 1
ATOM 1538 O O . GLY A 1 189 ? 27.013 -2.244 -27.010 1.00 92.94 189 GLY A O 1
ATOM 1539 N N . ARG A 1 190 ? 24.994 -3.153 -26.633 1.00 93.81 190 ARG A N 1
ATOM 1540 C CA . ARG A 1 190 ? 24.705 -3.410 -28.057 1.00 93.81 190 ARG A CA 1
ATOM 1541 C C . ARG A 1 190 ? 24.714 -2.135 -28.898 1.00 93.81 190 ARG A C 1
ATOM 1543 O O . ARG A 1 190 ? 25.256 -2.140 -29.997 1.00 93.81 190 ARG A O 1
ATOM 1550 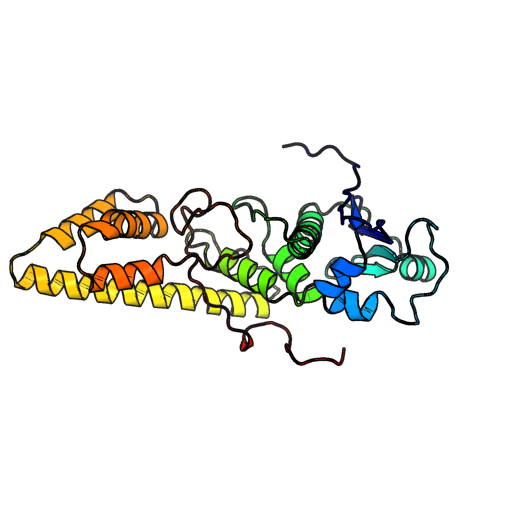N N . GLN A 1 191 ? 24.128 -1.048 -28.398 1.00 91.25 191 GLN A N 1
ATOM 1551 C CA . GLN A 1 191 ? 24.123 0.226 -29.117 1.00 91.25 191 GLN A CA 1
ATOM 1552 C C . GLN A 1 191 ? 25.531 0.802 -29.264 1.00 91.25 191 GLN A C 1
ATOM 1554 O O . GLN A 1 191 ? 25.914 1.166 -30.373 1.00 91.25 191 GLN A O 1
ATOM 1559 N N . VAL A 1 192 ? 26.320 0.809 -28.188 1.00 91.31 192 VAL A N 1
ATOM 1560 C CA . VAL A 1 192 ? 27.700 1.313 -28.205 1.00 91.31 192 VAL A CA 1
ATOM 1561 C C . VAL A 1 192 ? 28.563 0.520 -29.186 1.00 91.31 192 VAL A C 1
ATOM 1563 O O . VAL A 1 192 ? 29.288 1.122 -29.973 1.00 91.31 192 VAL A O 1
ATOM 1566 N N . MET A 1 193 ? 28.429 -0.810 -29.216 1.00 92.19 193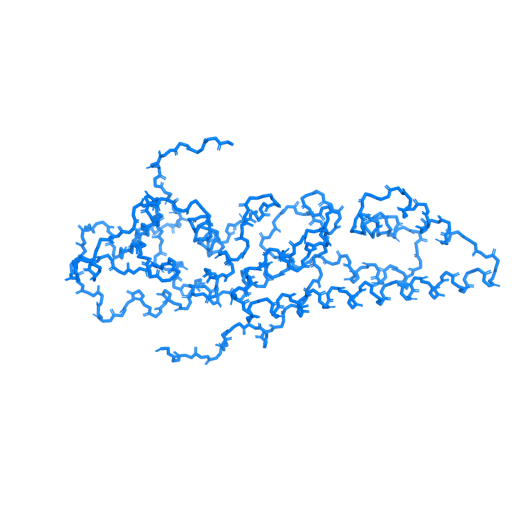 MET A N 1
ATOM 1567 C CA . MET A 1 193 ? 29.134 -1.662 -30.186 1.00 92.19 193 MET A CA 1
ATOM 1568 C C . MET A 1 193 ? 28.744 -1.366 -31.642 1.00 92.19 193 MET A C 1
ATOM 1570 O O . MET A 1 193 ? 29.551 -1.561 -32.545 1.00 92.19 193 MET A O 1
ATOM 1574 N N . ASN A 1 194 ? 27.537 -0.840 -31.868 1.00 92.81 194 ASN A N 1
ATOM 1575 C CA . ASN A 1 194 ? 27.046 -0.405 -33.176 1.00 92.81 194 ASN A CA 1
ATOM 1576 C C . ASN A 1 194 ? 27.298 1.097 -33.448 1.00 92.81 194 ASN A C 1
ATOM 1578 O O . ASN A 1 194 ? 26.705 1.657 -34.369 1.00 92.81 194 ASN A O 1
ATOM 1582 N N . GLY A 1 195 ? 28.119 1.776 -32.635 1.00 90.94 195 GLY A N 1
ATOM 1583 C CA . GLY A 1 195 ? 28.427 3.208 -32.769 1.00 90.94 195 GLY A CA 1
ATOM 1584 C C . GLY A 1 195 ? 27.301 4.158 -32.333 1.00 90.94 195 GLY A C 1
ATOM 1585 O O . GLY A 1 195 ? 27.349 5.356 -32.611 1.00 90.94 195 GLY A O 1
ATOM 1586 N N . GLN A 1 196 ? 26.266 3.653 -31.659 1.00 89.50 196 GLN A N 1
ATOM 1587 C CA . GLN A 1 196 ? 25.142 4.435 -31.147 1.00 89.50 196 GLN A CA 1
ATOM 1588 C C . GLN A 1 196 ? 25.322 4.715 -29.646 1.00 89.50 196 GLN A C 1
ATOM 1590 O O . GLN A 1 196 ? 25.354 3.800 -28.830 1.00 89.50 196 GLN A O 1
ATOM 1595 N N . HIS A 1 197 ? 25.368 5.990 -29.250 1.00 87.00 197 HIS A N 1
ATOM 1596 C CA . HIS A 1 197 ? 25.593 6.389 -27.845 1.00 87.00 197 HIS A CA 1
ATOM 1597 C C . HIS A 1 197 ? 24.387 7.070 -27.179 1.00 87.00 197 HIS A C 1
ATOM 1599 O O . HIS A 1 197 ? 24.455 7.462 -26.012 1.00 87.00 197 HIS A O 1
ATOM 1605 N N . SER A 1 198 ? 23.274 7.216 -27.905 1.00 87.00 198 SER A N 1
ATOM 1606 C CA . SER A 1 198 ? 22.115 8.003 -27.459 1.00 87.00 198 SER A CA 1
ATOM 1607 C C . SER A 1 198 ? 21.534 7.514 -26.128 1.00 87.00 198 SER A C 1
ATOM 1609 O O . SER A 1 198 ? 21.225 8.323 -25.255 1.00 87.00 198 SER A O 1
ATOM 1611 N N . LEU A 1 199 ? 21.445 6.196 -25.938 1.00 86.06 199 LEU A N 1
ATOM 1612 C CA . LEU A 1 199 ? 20.924 5.582 -24.724 1.00 86.06 199 LEU A CA 1
ATOM 1613 C C . LEU A 1 199 ? 21.825 5.821 -23.510 1.00 86.06 199 LEU A C 1
ATOM 1615 O O . LEU A 1 199 ? 21.343 6.226 -22.456 1.00 86.06 199 LEU A O 1
ATOM 1619 N N . ALA A 1 200 ? 23.132 5.616 -23.673 1.00 88.94 200 ALA A N 1
ATOM 1620 C CA . ALA A 1 200 ? 24.100 5.796 -22.598 1.00 88.94 200 ALA A CA 1
ATOM 1621 C C . ALA A 1 200 ? 24.132 7.246 -22.101 1.00 88.94 200 ALA A C 1
ATOM 1623 O O . ALA A 1 200 ? 24.067 7.484 -20.895 1.00 88.94 200 ALA A O 1
ATOM 1624 N N . HIS A 1 201 ? 24.136 8.211 -23.027 1.00 90.25 201 HIS A N 1
ATOM 1625 C CA . HIS A 1 201 ? 24.113 9.631 -22.683 1.00 90.25 201 HIS A CA 1
ATOM 1626 C C . HIS A 1 201 ? 22.831 10.018 -21.933 1.00 90.25 201 HIS A C 1
ATOM 1628 O O . HIS A 1 201 ? 22.891 10.743 -20.943 1.00 90.25 201 HIS A O 1
ATOM 1634 N N . LYS A 1 202 ? 21.667 9.507 -22.355 1.00 90.38 202 LYS A N 1
ATOM 1635 C CA . LYS A 1 202 ? 20.390 9.753 -21.664 1.00 90.38 202 LYS A CA 1
ATOM 1636 C C . LYS A 1 202 ? 20.373 9.165 -20.259 1.00 90.38 202 LYS A C 1
ATOM 1638 O O . LYS A 1 202 ? 19.988 9.855 -19.319 1.00 90.38 202 LYS A O 1
ATOM 1643 N N . VAL A 1 203 ? 20.813 7.914 -20.100 1.00 91.44 203 VAL A N 1
ATOM 1644 C CA . VAL A 1 203 ? 20.890 7.270 -18.780 1.00 91.44 203 VAL A CA 1
ATOM 1645 C C . VAL A 1 203 ? 21.797 8.068 -17.845 1.00 91.44 203 VAL A C 1
ATOM 1647 O O . VAL A 1 203 ? 21.389 8.395 -16.732 1.00 91.44 203 VAL A O 1
ATOM 1650 N N . GLN A 1 204 ? 22.980 8.465 -18.316 1.00 92.19 204 GLN A N 1
ATOM 1651 C CA . GLN A 1 204 ? 23.907 9.288 -17.541 1.00 92.19 204 GLN A CA 1
ATOM 1652 C C . GLN A 1 204 ? 23.318 10.663 -17.198 1.00 92.19 204 GLN A C 1
ATOM 1654 O O . GLN A 1 204 ? 23.388 11.088 -16.045 1.00 92.19 204 GLN A O 1
ATOM 1659 N N . HIS A 1 205 ? 22.698 11.339 -18.167 1.00 92.38 205 HIS A N 1
ATOM 1660 C CA . HIS A 1 205 ? 22.062 12.638 -17.962 1.00 92.38 205 HIS A CA 1
ATOM 1661 C C . HIS A 1 205 ? 20.983 12.570 -16.876 1.00 92.38 205 HIS A C 1
ATOM 1663 O O . HIS A 1 205 ? 20.974 13.388 -15.957 1.00 92.38 205 HIS A O 1
ATOM 1669 N N . HIS A 1 206 ? 20.108 11.564 -16.919 1.00 92.50 206 HIS A N 1
ATOM 1670 C CA . HIS A 1 206 ? 19.105 11.376 -15.872 1.00 92.50 206 HIS A CA 1
ATOM 1671 C C . HIS A 1 206 ? 19.725 11.044 -14.528 1.00 92.50 206 HIS A C 1
ATOM 1673 O O . HIS A 1 206 ? 19.234 11.525 -13.512 1.00 92.50 206 HIS A O 1
ATOM 1679 N N . ALA A 1 207 ? 20.786 10.237 -14.488 1.00 91.69 207 ALA A N 1
ATOM 1680 C CA . ALA A 1 207 ? 21.464 9.903 -13.237 1.00 91.69 207 ALA A CA 1
ATOM 1681 C C . ALA A 1 207 ? 22.022 11.157 -12.548 1.00 91.69 207 ALA A C 1
ATOM 1683 O O . ALA A 1 207 ? 21.839 11.321 -11.346 1.00 91.69 207 ALA A O 1
ATOM 1684 N N . MET A 1 208 ? 22.620 12.073 -13.316 1.00 91.62 208 MET A N 1
ATOM 1685 C CA . MET A 1 208 ? 23.189 13.323 -12.798 1.00 91.62 208 MET A CA 1
ATOM 1686 C C . MET A 1 208 ? 22.138 14.322 -12.297 1.00 91.62 208 MET A C 1
ATOM 1688 O O . MET A 1 208 ? 22.424 15.100 -11.393 1.00 91.62 208 MET A O 1
ATOM 1692 N N . ASN A 1 209 ? 20.926 14.301 -12.857 1.00 91.81 209 ASN A N 1
ATOM 1693 C CA . ASN A 1 209 ? 19.863 15.255 -12.515 1.00 91.81 209 ASN A CA 1
ATOM 1694 C C . ASN A 1 209 ? 18.845 14.715 -11.499 1.00 91.81 209 ASN A C 1
ATOM 1696 O O . ASN A 1 209 ? 17.904 15.413 -11.119 1.00 91.81 209 ASN A O 1
ATOM 1700 N N . SER A 1 210 ? 19.000 13.467 -11.061 1.00 91.44 210 SER A N 1
ATOM 1701 C CA . SER A 1 210 ? 18.022 12.825 -10.190 1.00 91.44 210 SER A CA 1
ATOM 1702 C C . SER A 1 210 ? 18.388 12.952 -8.726 1.00 91.44 210 SER A C 1
ATOM 1704 O O . SER A 1 210 ? 19.476 12.599 -8.286 1.00 91.44 210 SER A O 1
ATOM 1706 N N . THR A 1 211 ? 17.417 13.384 -7.929 1.00 89.38 211 THR A N 1
ATOM 1707 C CA . THR A 1 211 ? 17.591 13.521 -6.477 1.00 89.38 211 THR A CA 1
ATOM 1708 C C . THR A 1 211 ? 17.612 12.182 -5.737 1.00 89.38 211 THR A C 1
ATOM 1710 O O . THR A 1 211 ? 17.978 12.134 -4.567 1.00 89.38 211 THR A O 1
ATOM 1713 N N . SER A 1 212 ? 17.190 11.090 -6.377 1.00 90.12 212 SER A N 1
ATOM 1714 C CA . SER A 1 212 ? 17.101 9.743 -5.808 1.00 90.12 212 SER A CA 1
ATOM 1715 C C . SER A 1 212 ? 17.093 8.680 -6.900 1.00 90.12 212 SER A C 1
ATOM 1717 O O . SER A 1 212 ? 16.806 8.978 -8.056 1.00 90.12 212 SER A O 1
ATOM 1719 N N . ILE A 1 213 ? 17.333 7.418 -6.540 1.00 91.56 213 ILE A N 1
ATOM 1720 C CA . ILE A 1 213 ? 17.245 6.325 -7.516 1.00 91.56 213 ILE A CA 1
ATOM 1721 C C . ILE A 1 213 ? 15.814 6.142 -8.055 1.00 91.56 213 ILE A C 1
ATOM 1723 O O . ILE A 1 213 ? 15.632 5.839 -9.228 1.00 91.56 213 ILE A O 1
ATOM 1727 N N . ALA A 1 214 ? 14.787 6.370 -7.230 1.00 93.88 214 ALA A N 1
ATOM 1728 C CA . ALA A 1 214 ? 13.396 6.248 -7.657 1.00 93.88 214 ALA A CA 1
ATOM 1729 C C . ALA A 1 214 ? 13.027 7.369 -8.638 1.00 93.88 214 ALA A C 1
ATOM 1731 O O . ALA A 1 214 ? 12.402 7.105 -9.664 1.00 93.88 214 ALA A O 1
ATOM 1732 N N . SER A 1 215 ? 13.475 8.603 -8.370 1.00 92.88 215 SER A N 1
ATOM 1733 C CA . SER A 1 215 ? 13.334 9.712 -9.323 1.00 92.88 215 SER A CA 1
ATOM 1734 C C . SER A 1 215 ? 14.152 9.492 -10.599 1.00 92.88 215 SER A C 1
ATOM 1736 O O . SER A 1 215 ? 13.647 9.777 -11.676 1.00 92.88 215 SER A O 1
ATOM 1738 N N . HIS A 1 216 ? 15.334 8.874 -10.516 1.00 94.44 216 HIS A N 1
ATOM 1739 C CA . HIS A 1 216 ? 16.115 8.475 -11.691 1.00 94.44 216 HIS A CA 1
ATOM 1740 C C . HIS A 1 216 ? 15.351 7.523 -12.605 1.00 94.44 216 HIS A C 1
ATOM 1742 O O . HIS A 1 216 ? 15.165 7.800 -13.790 1.00 94.44 216 HIS A O 1
ATOM 1748 N N . TYR A 1 217 ? 14.840 6.430 -12.045 1.00 95.19 217 TYR A N 1
ATOM 1749 C CA . TYR A 1 217 ? 14.037 5.478 -12.800 1.00 95.19 217 TYR A CA 1
ATOM 1750 C C . TYR A 1 217 ? 12.733 6.088 -13.324 1.00 95.19 217 TYR A C 1
ATOM 1752 O O . TYR A 1 217 ? 12.279 5.720 -14.407 1.00 95.19 217 TYR A O 1
ATOM 1760 N N . ARG A 1 218 ? 12.133 7.029 -12.586 1.00 95.56 218 ARG A N 1
ATOM 1761 C CA . ARG A 1 218 ? 10.967 7.788 -13.048 1.00 95.56 218 ARG A CA 1
ATOM 1762 C C . ARG A 1 218 ? 11.291 8.624 -14.275 1.00 95.56 218 ARG A C 1
ATOM 1764 O O . ARG A 1 218 ? 10.580 8.492 -15.263 1.00 95.56 218 ARG A O 1
ATOM 1771 N N . SER A 1 219 ? 12.368 9.400 -14.256 1.00 93.69 219 SER A N 1
ATOM 1772 C CA . SER A 1 219 ? 12.760 10.214 -15.409 1.00 93.69 219 SER A CA 1
ATOM 1773 C C . SER A 1 219 ? 13.057 9.347 -16.638 1.00 93.69 219 SER A C 1
ATOM 1775 O O . SER A 1 219 ? 12.593 9.654 -17.737 1.00 93.69 219 SER A O 1
ATOM 1777 N N . LEU A 1 220 ? 13.724 8.201 -16.441 1.00 93.38 220 LEU A N 1
ATOM 1778 C CA . LEU A 1 220 ? 13.921 7.205 -17.499 1.00 93.38 220 LEU A CA 1
ATOM 1779 C C . LEU A 1 220 ? 12.605 6.626 -18.018 1.00 93.38 220 LEU A C 1
ATOM 1781 O O . LEU A 1 220 ? 12.466 6.422 -19.218 1.00 93.38 220 LEU A O 1
ATOM 1785 N N . TYR A 1 221 ? 11.643 6.340 -17.141 1.00 93.69 221 TYR A N 1
ATOM 1786 C CA . TYR A 1 221 ? 10.342 5.790 -17.522 1.00 93.69 221 TYR A CA 1
ATOM 1787 C C . TYR A 1 221 ? 9.476 6.804 -18.277 1.00 93.69 221 TYR A C 1
ATOM 1789 O O . TYR A 1 221 ? 8.838 6.440 -19.264 1.00 93.69 221 TYR A O 1
ATOM 1797 N N . ASP A 1 222 ? 9.471 8.066 -17.852 1.00 91.44 222 ASP A N 1
ATOM 1798 C CA . ASP A 1 222 ? 8.642 9.113 -18.451 1.00 91.44 222 ASP A CA 1
ATOM 1799 C C . ASP A 1 222 ? 9.172 9.506 -19.846 1.00 91.44 222 ASP A C 1
ATOM 1801 O O . ASP A 1 222 ? 8.395 9.559 -20.801 1.00 91.44 222 ASP A O 1
ATOM 1805 N N . GLU A 1 223 ? 10.495 9.651 -20.025 1.00 85.50 223 GLU A N 1
ATOM 1806 C CA . GLU A 1 223 ? 11.098 9.765 -21.370 1.00 85.50 223 GLU A CA 1
ATOM 1807 C C . GLU A 1 223 ? 10.979 8.439 -22.157 1.00 85.50 223 GLU A C 1
ATOM 1809 O O . GLU A 1 223 ? 10.830 8.410 -23.390 1.00 85.50 223 GLU A O 1
ATOM 1814 N N . GLY A 1 224 ? 11.022 7.339 -21.395 1.00 70.94 224 GLY A N 1
ATOM 1815 C CA . GLY A 1 224 ? 10.807 5.926 -21.715 1.00 70.94 224 GLY A CA 1
ATOM 1816 C C . GLY A 1 224 ? 9.753 5.676 -22.773 1.00 70.94 224 GLY A C 1
ATOM 1817 O O . GLY A 1 224 ? 9.974 5.012 -23.788 1.00 70.94 224 GLY A O 1
ATOM 1818 N N . LEU A 1 225 ? 8.575 6.229 -22.512 1.00 63.69 225 LEU A N 1
ATOM 1819 C CA . LEU A 1 225 ? 7.341 5.915 -23.217 1.00 63.69 225 LEU A CA 1
ATOM 1820 C C . LEU A 1 225 ? 7.381 6.293 -24.703 1.00 63.69 225 LEU A C 1
ATOM 1822 O O . LEU A 1 225 ? 6.828 5.556 -25.523 1.00 63.69 225 LEU A O 1
ATOM 1826 N N . ALA A 1 226 ? 8.097 7.356 -25.071 1.00 69.75 226 ALA A N 1
ATOM 1827 C CA . ALA A 1 226 ? 8.183 7.813 -26.456 1.00 69.75 226 ALA A CA 1
ATOM 1828 C C . ALA A 1 226 ? 9.412 7.258 -27.193 1.00 69.75 226 ALA A C 1
ATOM 1830 O O . ALA A 1 226 ? 9.285 6.778 -28.316 1.00 69.75 226 ALA A O 1
ATOM 1831 N N . THR A 1 227 ? 10.592 7.268 -26.564 1.00 78.69 227 THR A N 1
ATOM 1832 C CA . THR A 1 227 ? 11.864 7.174 -27.314 1.00 78.69 227 THR A CA 1
ATOM 1833 C C . THR A 1 227 ? 12.582 5.825 -27.249 1.00 78.69 227 THR A C 1
ATOM 1835 O O . THR A 1 227 ? 13.518 5.596 -28.011 1.00 78.69 227 THR A O 1
ATOM 1838 N N . TRP A 1 228 ? 12.160 4.916 -26.369 1.00 85.31 228 TRP A N 1
ATOM 1839 C CA . TRP A 1 228 ? 12.954 3.731 -26.033 1.00 85.31 228 TRP A CA 1
ATOM 1840 C C . TRP A 1 228 ? 12.491 2.491 -26.797 1.00 85.31 228 TRP A C 1
ATOM 1842 O O . TRP A 1 228 ? 11.342 2.402 -27.244 1.00 85.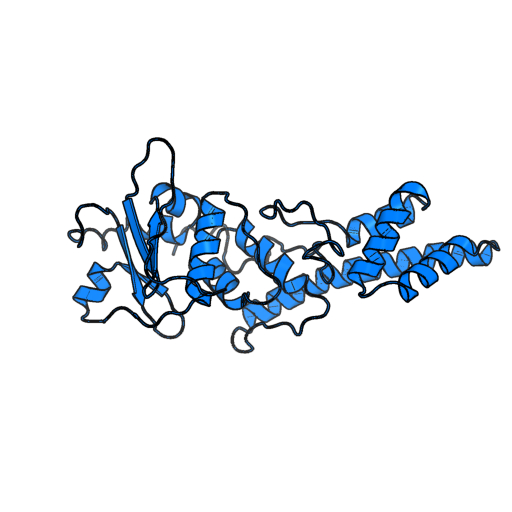31 228 TRP A O 1
ATOM 1852 N N . SER A 1 229 ? 13.383 1.505 -26.926 1.00 88.69 229 SER A N 1
ATOM 1853 C CA . SER A 1 229 ? 13.021 0.204 -27.492 1.00 88.69 229 SER A CA 1
ATOM 1854 C C . SER A 1 229 ? 11.947 -0.482 -26.639 1.00 88.69 229 SER A C 1
ATOM 1856 O O . SER A 1 229 ? 11.822 -0.229 -25.436 1.00 88.69 229 SER A O 1
ATOM 1858 N N . ALA A 1 230 ? 11.170 -1.380 -27.250 1.00 91.19 230 ALA A N 1
ATOM 1859 C CA . ALA A 1 230 ? 10.151 -2.154 -26.538 1.00 91.19 230 ALA A CA 1
ATOM 1860 C C . ALA A 1 230 ? 10.739 -2.948 -25.353 1.00 91.19 230 ALA A C 1
ATOM 1862 O O . ALA A 1 230 ? 10.097 -3.067 -24.309 1.00 91.19 230 ALA A O 1
ATOM 1863 N N . GLU A 1 231 ? 11.978 -3.424 -25.496 1.00 92.12 231 GLU A N 1
ATOM 1864 C CA . GLU A 1 231 ? 12.735 -4.122 -24.455 1.00 92.12 231 GLU A CA 1
ATOM 1865 C C . GLU A 1 231 ? 12.948 -3.231 -23.221 1.00 92.12 231 GLU A C 1
ATOM 1867 O O . GLU A 1 231 ? 12.512 -3.590 -22.126 1.00 92.12 231 GLU A O 1
ATOM 1872 N N . VAL A 1 232 ? 13.507 -2.024 -23.388 1.00 91.44 232 VAL A N 1
ATOM 1873 C CA . VAL A 1 232 ? 13.743 -1.108 -22.256 1.00 91.44 232 VAL A CA 1
ATOM 1874 C C . VAL A 1 232 ? 12.433 -0.616 -21.643 1.00 91.44 232 VAL A C 1
ATOM 1876 O O . VAL A 1 232 ? 12.305 -0.561 -20.419 1.00 91.44 232 VAL A O 1
ATOM 1879 N N . LYS A 1 233 ? 11.417 -0.336 -22.471 1.00 93.31 233 LYS A N 1
ATOM 1880 C CA . LYS A 1 233 ? 10.074 0.024 -21.987 1.00 93.31 233 LYS A CA 1
ATOM 1881 C C . LYS A 1 233 ? 9.500 -1.058 -21.076 1.00 93.31 233 LYS A C 1
ATOM 1883 O O . LYS A 1 233 ? 8.940 -0.742 -20.026 1.00 93.31 233 LYS A O 1
ATOM 1888 N N . SER A 1 234 ? 9.645 -2.329 -21.456 1.00 93.50 234 SER A N 1
ATOM 1889 C CA . SER A 1 234 ? 9.181 -3.455 -20.645 1.00 93.50 234 SER A CA 1
ATOM 1890 C C . SER A 1 234 ? 9.910 -3.516 -19.302 1.00 93.50 234 SER A C 1
ATOM 1892 O O . SER A 1 234 ? 9.258 -3.601 -18.261 1.00 93.50 234 SER A O 1
ATOM 1894 N N . LEU A 1 235 ? 11.240 -3.395 -19.299 1.00 94.19 235 LEU A N 1
ATOM 1895 C CA . LEU A 1 235 ? 12.060 -3.426 -18.083 1.00 94.19 235 LEU A CA 1
ATOM 1896 C C . LEU A 1 235 ? 11.672 -2.314 -17.098 1.00 94.19 235 LEU A C 1
ATOM 1898 O O . LEU A 1 235 ? 11.347 -2.588 -15.940 1.00 94.19 235 LEU A O 1
ATOM 1902 N N . LEU A 1 236 ? 11.602 -1.069 -17.579 1.00 94.88 236 LEU A N 1
ATOM 1903 C CA . LEU A 1 236 ? 11.217 0.078 -16.756 1.00 94.88 236 LEU A CA 1
ATOM 1904 C C . LEU A 1 236 ? 9.776 -0.059 -16.241 1.00 94.88 236 LEU A C 1
ATOM 1906 O O . LEU A 1 236 ? 9.508 0.227 -15.076 1.00 94.88 236 LEU A O 1
ATOM 1910 N N . LYS A 1 237 ? 8.844 -0.570 -17.057 1.00 94.75 237 LYS A N 1
ATOM 1911 C CA . LYS A 1 237 ? 7.452 -0.812 -16.637 1.00 94.75 237 LYS A CA 1
ATOM 1912 C C . LYS A 1 237 ? 7.348 -1.784 -15.464 1.00 94.75 237 LYS A C 1
ATOM 1914 O O . LYS A 1 237 ? 6.485 -1.599 -14.606 1.00 94.75 237 LYS A O 1
ATOM 1919 N N . HIS A 1 238 ? 8.199 -2.806 -15.402 1.00 94.06 238 HIS A N 1
ATOM 1920 C CA . HIS A 1 238 ? 8.195 -3.755 -14.286 1.00 94.06 238 HIS A CA 1
ATOM 1921 C C . HIS A 1 238 ? 8.724 -3.124 -12.993 1.00 94.06 238 HIS A C 1
ATOM 1923 O O . HIS A 1 238 ? 8.095 -3.289 -11.944 1.00 94.06 238 HIS A O 1
ATOM 1929 N N . ALA A 1 239 ? 9.823 -2.369 -13.076 1.00 95.06 239 ALA A N 1
ATOM 1930 C CA . ALA A 1 239 ? 10.415 -1.657 -11.943 1.00 95.06 239 ALA A CA 1
ATOM 1931 C C . ALA A 1 239 ? 9.501 -0.542 -11.398 1.00 95.06 239 ALA A C 1
ATOM 1933 O O . ALA A 1 239 ? 9.385 -0.370 -10.185 1.00 95.06 239 ALA A O 1
ATOM 1934 N N . MET A 1 240 ? 8.798 0.166 -12.287 1.00 95.88 240 MET A N 1
ATOM 1935 C CA . MET A 1 240 ? 7.985 1.346 -11.956 1.00 95.88 240 MET A CA 1
ATOM 1936 C C . MET A 1 240 ? 6.511 1.049 -11.686 1.00 95.88 240 MET A C 1
ATOM 1938 O O . MET A 1 240 ? 5.719 1.970 -11.463 1.00 95.88 240 MET A O 1
ATOM 1942 N N . ARG A 1 241 ? 6.121 -0.229 -11.697 1.00 95.19 241 ARG A N 1
ATOM 1943 C CA . ARG A 1 241 ? 4.739 -0.642 -11.455 1.00 95.19 241 ARG A CA 1
ATOM 1944 C C . ARG A 1 241 ? 4.285 -0.222 -10.057 1.00 95.19 241 ARG A C 1
ATOM 1946 O O . ARG A 1 241 ? 4.907 -0.603 -9.071 1.00 95.19 241 ARG A O 1
ATOM 1953 N N . ASN A 1 242 ? 3.160 0.486 -9.986 1.00 94.31 242 ASN A N 1
ATOM 1954 C CA . ASN A 1 242 ? 2.461 0.747 -8.734 1.00 94.31 242 ASN A CA 1
ATOM 1955 C C . ASN A 1 242 ? 1.555 -0.449 -8.386 1.00 94.31 242 ASN A C 1
ATOM 1957 O O . ASN A 1 242 ? 0.795 -0.916 -9.238 1.00 94.31 242 ASN A O 1
ATOM 1961 N N . LYS A 1 243 ? 1.685 -0.978 -7.167 1.00 92.38 243 LYS A N 1
ATOM 1962 C CA . LYS A 1 243 ? 0.849 -2.062 -6.627 1.00 92.38 243 LYS A CA 1
ATOM 1963 C C . LYS A 1 243 ? -0.001 -1.650 -5.430 1.00 92.38 243 LYS A C 1
ATOM 1965 O O . LYS A 1 243 ? -0.633 -2.517 -4.833 1.00 92.38 243 LYS A O 1
ATOM 1970 N N . LEU A 1 244 ? -0.007 -0.368 -5.091 1.00 88.75 244 LEU A N 1
ATOM 1971 C CA . LEU A 1 244 ? -0.959 0.186 -4.145 1.00 88.75 244 LEU A CA 1
ATOM 1972 C C . LEU A 1 244 ? -2.352 0.139 -4.782 1.00 88.75 244 LEU A C 1
ATOM 1974 O O . LEU A 1 244 ? -2.516 0.497 -5.950 1.00 88.75 244 LEU A O 1
ATOM 1978 N N . VAL A 1 245 ? -3.323 -0.374 -4.035 1.00 87.19 245 VAL A N 1
ATOM 1979 C CA . VAL A 1 245 ? -4.719 -0.528 -4.465 1.00 87.19 245 VAL A CA 1
ATOM 1980 C C . VAL A 1 245 ? -5.620 0.439 -3.701 1.00 87.19 245 VAL A C 1
ATOM 1982 O O . VAL A 1 245 ? -6.639 0.870 -4.235 1.00 87.19 245 VAL A O 1
ATOM 1985 N N . LEU A 1 246 ? -5.248 0.781 -2.468 1.00 80.94 246 LEU A N 1
ATOM 1986 C CA . LEU A 1 246 ? -6.000 1.671 -1.587 1.00 80.94 246 LEU A CA 1
ATOM 1987 C C . LEU A 1 246 ? -5.546 3.137 -1.747 1.00 80.94 246 LEU A C 1
ATOM 1989 O O . LEU A 1 246 ? -6.328 4.053 -1.481 1.00 80.94 246 LEU A O 1
ATOM 1993 N N . ASP A 1 247 ? -4.328 3.377 -2.245 1.00 82.25 247 ASP A N 1
ATOM 1994 C CA . ASP A 1 247 ? -3.857 4.710 -2.629 1.00 82.25 247 ASP A CA 1
ATOM 1995 C C . ASP A 1 247 ? -4.577 5.253 -3.876 1.00 82.25 247 ASP A C 1
ATOM 1997 O O . ASP A 1 247 ? -4.448 4.737 -4.988 1.00 82.25 247 ASP A O 1
ATOM 2001 N N . ASN A 1 248 ? -5.286 6.370 -3.710 1.00 80.06 248 ASN A N 1
ATOM 2002 C CA . ASN A 1 248 ? -5.993 7.059 -4.792 1.00 80.06 248 ASN A CA 1
ATOM 2003 C C . ASN A 1 248 ? -5.240 8.285 -5.342 1.00 80.06 248 ASN A C 1
ATOM 2005 O O . ASN A 1 248 ? -5.788 9.019 -6.166 1.00 80.06 248 ASN A O 1
ATOM 2009 N N . SER A 1 249 ? -3.998 8.525 -4.905 1.00 82.19 249 SER A N 1
ATOM 2010 C CA . SER A 1 249 ? -3.262 9.755 -5.230 1.00 82.19 249 SER A CA 1
ATOM 2011 C C . SER A 1 249 ? -2.792 9.816 -6.684 1.00 82.19 249 SER A C 1
ATOM 2013 O O . SER A 1 249 ? -2.364 10.868 -7.149 1.00 82.19 249 SER A O 1
ATOM 2015 N N . ARG A 1 250 ? -2.870 8.687 -7.403 1.00 85.31 250 ARG A N 1
ATOM 2016 C CA . ARG A 1 250 ? -2.380 8.485 -8.780 1.00 85.31 250 ARG A CA 1
ATOM 2017 C C . ARG A 1 250 ? -0.867 8.659 -8.949 1.00 85.31 250 ARG A C 1
ATOM 2019 O O . ARG A 1 250 ? -0.369 8.494 -10.059 1.00 85.31 250 ARG A O 1
ATOM 2026 N N . HIS A 1 251 ? -0.127 8.939 -7.879 1.00 90.50 251 HIS A N 1
ATOM 2027 C CA . HIS A 1 251 ? 1.328 9.000 -7.920 1.00 90.50 251 HIS A CA 1
ATOM 2028 C C . HIS A 1 251 ? 1.923 7.595 -8.068 1.00 90.50 251 HIS A C 1
ATOM 2030 O O . HIS A 1 251 ? 1.508 6.649 -7.399 1.00 90.50 251 HIS A O 1
ATOM 2036 N N . GLY A 1 252 ? 2.917 7.449 -8.944 1.00 93.19 252 GLY A N 1
ATOM 2037 C CA . GLY A 1 252 ? 3.744 6.250 -9.030 1.00 93.19 252 GLY A CA 1
ATOM 2038 C C . GLY A 1 252 ? 5.072 6.395 -8.286 1.00 93.19 252 GLY A C 1
ATOM 2039 O O . GLY A 1 252 ? 5.386 7.441 -7.722 1.00 93.19 252 GLY A O 1
ATOM 2040 N N . ALA A 1 253 ? 5.895 5.346 -8.346 1.00 94.56 253 ALA A N 1
ATOM 2041 C CA . ALA A 1 253 ? 7.272 5.381 -7.848 1.00 94.56 253 ALA A CA 1
ATOM 2042 C C . ALA A 1 253 ? 8.035 6.593 -8.417 1.00 94.56 253 ALA A C 1
ATOM 2044 O O . ALA A 1 253 ? 7.922 6.868 -9.613 1.00 94.56 253 ALA A O 1
ATOM 2045 N N . GLY A 1 254 ? 8.767 7.328 -7.583 1.00 93.31 254 GLY A N 1
ATOM 2046 C CA . GLY A 1 254 ? 9.504 8.531 -7.980 1.00 93.31 254 GLY A CA 1
ATOM 2047 C C . GLY A 1 254 ? 8.664 9.805 -8.174 1.00 93.31 254 GLY A C 1
ATOM 2048 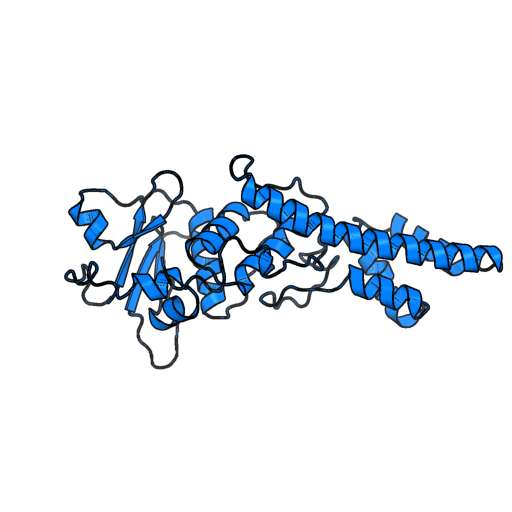O O . GLY A 1 254 ? 9.211 10.798 -8.644 1.00 93.31 254 GLY A O 1
ATOM 2049 N N . GLN A 1 255 ? 7.370 9.818 -7.822 1.00 92.19 255 GLN A N 1
ATOM 2050 C CA . GLN A 1 255 ? 6.476 10.979 -7.994 1.00 92.19 255 GLN A CA 1
ATOM 2051 C C . GLN A 1 255 ? 5.804 11.405 -6.685 1.00 92.19 255 GLN A C 1
ATOM 2053 O O . GLN A 1 255 ? 5.447 10.561 -5.866 1.00 92.19 255 GLN A O 1
ATOM 2058 N N . GLY A 1 256 ? 5.559 12.710 -6.515 1.00 90.12 256 GLY A N 1
ATOM 2059 C CA . GLY A 1 256 ? 4.817 13.256 -5.371 1.00 90.12 256 GLY A CA 1
ATOM 2060 C C . GLY A 1 256 ? 5.360 12.755 -4.027 1.00 90.12 256 GLY A C 1
ATOM 2061 O O . GLY A 1 256 ? 6.566 12.777 -3.788 1.00 90.12 256 GLY A O 1
ATOM 2062 N N . LYS A 1 257 ? 4.474 12.220 -3.178 1.00 84.62 257 LYS A N 1
ATOM 2063 C CA . LYS A 1 257 ? 4.839 11.606 -1.884 1.00 84.62 257 LYS A CA 1
ATOM 2064 C C . LYS A 1 257 ? 5.674 10.320 -1.995 1.00 84.62 257 LYS A C 1
ATOM 2066 O O . LYS A 1 257 ? 6.232 9.860 -1.008 1.00 84.62 257 LYS A O 1
ATOM 2071 N N . PHE A 1 258 ? 5.777 9.746 -3.192 1.00 89.88 258 PHE A N 1
ATOM 2072 C CA . PHE A 1 258 ? 6.548 8.541 -3.498 1.00 89.88 258 PHE A CA 1
ATOM 2073 C C . PHE A 1 258 ? 7.870 8.848 -4.213 1.00 89.88 258 PHE A C 1
ATOM 2075 O O . PHE A 1 258 ? 8.449 7.964 -4.845 1.00 89.88 258 PHE A O 1
ATOM 2082 N N . LYS A 1 259 ? 8.374 10.086 -4.116 1.00 90.25 259 LYS A N 1
ATOM 2083 C CA . LYS A 1 259 ? 9.626 10.536 -4.752 1.00 90.25 259 LYS A CA 1
ATOM 2084 C C . LYS A 1 259 ? 10.840 9.649 -4.441 1.00 90.25 259 LYS A C 1
ATOM 2086 O O . LYS A 1 259 ? 11.699 9.461 -5.300 1.00 90.25 259 LYS A O 1
ATOM 2091 N N . ASP A 1 260 ? 10.885 9.071 -3.243 1.00 88.94 260 ASP A N 1
ATOM 2092 C CA . ASP A 1 260 ? 11.956 8.180 -2.773 1.00 88.94 260 ASP A CA 1
ATOM 2093 C C . ASP A 1 260 ? 11.504 6.719 -2.602 1.00 88.94 260 ASP A C 1
ATOM 2095 O O . ASP A 1 260 ? 12.123 5.950 -1.861 1.00 88.94 260 ASP A O 1
ATOM 2099 N N . TYR A 1 261 ? 10.417 6.334 -3.281 1.00 91.75 261 TYR A N 1
ATOM 2100 C CA . TYR A 1 261 ? 9.791 5.024 -3.133 1.00 91.75 261 TYR A CA 1
ATOM 2101 C C . TYR A 1 261 ? 9.775 4.227 -4.433 1.00 91.75 261 TYR A C 1
ATOM 2103 O O . TYR A 1 261 ? 9.512 4.769 -5.509 1.00 91.75 261 TYR A O 1
ATOM 2111 N N . PHE A 1 262 ? 9.914 2.909 -4.297 1.00 94.44 262 PHE A N 1
ATOM 2112 C CA . PHE A 1 262 ? 9.457 1.942 -5.292 1.00 94.44 262 PHE A CA 1
ATOM 2113 C C . PHE A 1 262 ? 8.200 1.228 -4.801 1.00 94.44 262 PHE A C 1
ATOM 2115 O O . PHE A 1 262 ? 8.130 0.780 -3.665 1.00 94.44 262 PHE A O 1
ATOM 2122 N N . LEU A 1 263 ? 7.208 1.078 -5.678 1.00 94.50 263 LEU A N 1
ATOM 2123 C CA . LEU A 1 263 ? 5.887 0.541 -5.322 1.00 94.50 263 LEU A CA 1
ATOM 2124 C C . LEU A 1 263 ? 5.628 -0.845 -5.935 1.00 94.50 263 LEU A C 1
ATOM 2126 O O . LEU A 1 263 ? 4.489 -1.299 -6.030 1.00 94.50 263 LEU A O 1
ATOM 2130 N N . CYS A 1 264 ? 6.688 -1.520 -6.384 1.00 95.44 264 CYS A N 1
ATOM 2131 C CA . CYS A 1 264 ? 6.612 -2.755 -7.164 1.00 95.44 264 CYS A CA 1
ATOM 2132 C C . CYS A 1 264 ? 6.810 -4.037 -6.328 1.00 95.44 264 CYS A C 1
ATOM 2134 O O . CYS A 1 264 ? 6.816 -5.151 -6.888 1.00 95.44 264 CYS A O 1
ATOM 2136 N N . ALA A 1 265 ? 6.917 -3.910 -4.998 1.00 92.81 265 ALA A N 1
ATOM 2137 C CA . ALA A 1 265 ? 7.067 -5.030 -4.067 1.00 92.81 265 ALA A CA 1
ATOM 2138 C C . ALA A 1 265 ? 5.972 -6.084 -4.293 1.00 92.81 265 ALA A C 1
ATOM 2140 O O . ALA A 1 265 ? 4.825 -5.768 -4.614 1.00 92.81 265 ALA A O 1
ATOM 2141 N N . LYS A 1 266 ? 6.312 -7.372 -4.224 1.00 89.00 266 LYS A N 1
ATOM 2142 C CA . LYS A 1 266 ? 5.321 -8.449 -4.348 1.00 89.00 266 LYS A CA 1
ATOM 2143 C C . LYS A 1 266 ? 5.281 -9.190 -3.027 1.00 89.00 266 LYS A C 1
ATOM 2145 O O . LYS A 1 266 ? 6.246 -9.861 -2.714 1.00 89.00 266 LYS A O 1
ATOM 2150 N N . VAL A 1 267 ? 4.152 -9.086 -2.339 1.00 88.94 267 VAL A N 1
ATOM 2151 C CA . VAL A 1 267 ? 3.863 -9.879 -1.146 1.00 88.94 267 VAL A CA 1
ATOM 2152 C C . VAL A 1 267 ? 2.912 -10.997 -1.557 1.00 88.94 267 VAL A C 1
ATOM 2154 O O . VAL A 1 267 ? 1.800 -10.745 -2.048 1.00 88.94 267 VAL A O 1
ATOM 2157 N N . LYS A 1 268 ? 3.377 -12.238 -1.468 1.00 89.62 268 LYS A N 1
ATOM 2158 C CA . LYS A 1 268 ? 2.597 -13.441 -1.777 1.00 89.62 268 LYS A CA 1
ATOM 2159 C C . LYS A 1 268 ? 1.618 -13.730 -0.643 1.00 89.62 268 LYS A C 1
ATOM 2161 O O . LYS A 1 268 ? 1.770 -13.258 0.473 1.00 89.62 268 LYS A O 1
ATOM 2166 N N . ASP A 1 269 ? 0.590 -14.512 -0.943 1.00 87.81 269 ASP A N 1
ATOM 2167 C CA . ASP A 1 269 ? -0.366 -14.956 0.081 1.00 87.81 269 ASP A CA 1
ATOM 2168 C C . ASP A 1 269 ? 0.294 -15.875 1.113 1.00 87.81 269 ASP A C 1
ATOM 2170 O O . ASP A 1 269 ? -0.046 -15.821 2.284 1.00 87.81 269 ASP A O 1
ATOM 2174 N N . SER A 1 270 ? 1.287 -16.657 0.684 1.00 86.44 270 SER A N 1
ATOM 2175 C CA . SER A 1 270 ? 2.115 -17.503 1.549 1.00 86.44 270 SER A CA 1
ATOM 2176 C C . SER A 1 270 ? 3.068 -16.723 2.461 1.00 86.44 270 SER A C 1
ATOM 2178 O O . SER A 1 270 ? 3.739 -17.330 3.280 1.00 86.44 270 SER A O 1
ATOM 2180 N N . GLU A 1 271 ? 3.200 -15.410 2.260 1.00 84.19 271 GLU A N 1
ATOM 2181 C CA . GLU A 1 271 ? 4.054 -14.523 3.062 1.00 84.19 271 GLU A CA 1
ATOM 2182 C C . GLU A 1 271 ? 3.227 -13.724 4.083 1.00 84.19 271 GLU A C 1
ATOM 2184 O O . GLU A 1 271 ? 3.772 -12.875 4.787 1.00 84.19 271 GLU A O 1
ATOM 2189 N N . LEU A 1 272 ? 1.909 -13.959 4.143 1.00 83.75 272 LEU A N 1
ATOM 2190 C CA . LEU A 1 272 ? 1.056 -13.369 5.167 1.00 83.75 272 LEU A CA 1
ATOM 2191 C C . LEU A 1 272 ? 1.361 -14.006 6.533 1.00 83.75 272 LEU A C 1
ATOM 2193 O O . LEU A 1 272 ? 1.668 -15.198 6.583 1.00 83.75 272 LEU A O 1
ATOM 2197 N N . PRO A 1 273 ? 1.234 -13.247 7.636 1.00 80.44 273 PRO A N 1
ATOM 2198 C CA . PRO A 1 273 ? 1.474 -13.766 8.981 1.00 80.44 273 PRO A CA 1
ATOM 2199 C C . PRO A 1 273 ? 0.517 -14.869 9.416 1.00 80.44 273 PRO A C 1
ATOM 2201 O O . PRO A 1 273 ? 0.812 -15.640 10.322 1.00 80.44 273 PRO A O 1
ATOM 2204 N N . TRP A 1 274 ? -0.650 -14.912 8.782 1.00 80.06 274 TRP A N 1
ATOM 2205 C CA . TRP A 1 274 ? -1.735 -15.805 9.130 1.00 80.06 274 TRP A CA 1
ATOM 2206 C C . TRP A 1 274 ? -2.055 -16.752 7.982 1.00 80.06 274 TRP A C 1
ATOM 2208 O O . TRP A 1 274 ? -1.909 -16.436 6.796 1.00 80.06 274 TRP A O 1
ATOM 2218 N N . ASN A 1 275 ? -2.584 -17.915 8.341 1.00 77.06 275 ASN A N 1
ATOM 2219 C CA . ASN A 1 275 ? -3.106 -18.853 7.369 1.00 77.06 275 ASN A CA 1
ATOM 2220 C C . ASN A 1 275 ? -4.477 -18.367 6.867 1.00 77.06 275 ASN A C 1
ATOM 2222 O O . ASN A 1 275 ? -5.418 -18.186 7.634 1.00 77.06 275 ASN A O 1
ATOM 2226 N N . LEU A 1 276 ? -4.607 -18.172 5.552 1.00 72.00 276 LEU A N 1
ATOM 2227 C CA . LEU A 1 276 ? -5.862 -17.746 4.917 1.00 72.00 276 LEU A CA 1
ATOM 2228 C C . LEU A 1 276 ? -7.003 -18.767 5.046 1.00 72.00 276 LEU A C 1
ATOM 2230 O O . LEU A 1 276 ? -8.151 -18.407 4.804 1.00 72.00 276 LEU A O 1
ATOM 2234 N N . ARG A 1 277 ? -6.684 -20.026 5.362 1.00 72.50 277 ARG A N 1
ATOM 2235 C CA . ARG A 1 277 ? -7.645 -21.128 5.528 1.00 72.50 277 ARG A CA 1
ATOM 2236 C C . ARG A 1 277 ? -7.904 -21.486 6.986 1.00 72.50 277 ARG A C 1
ATOM 2238 O O . ARG A 1 277 ? -8.587 -22.464 7.252 1.00 72.50 277 ARG A O 1
ATOM 2245 N N . GLU A 1 278 ? -7.291 -20.768 7.916 1.00 69.06 278 GLU A N 1
ATOM 2246 C CA . GLU A 1 278 ? -7.533 -20.992 9.331 1.00 69.06 278 GLU A CA 1
ATOM 2247 C C . GLU A 1 278 ? -8.921 -20.446 9.684 1.00 69.06 278 GLU A C 1
ATOM 2249 O O . GLU A 1 278 ? -9.151 -19.235 9.666 1.00 69.06 278 GLU A O 1
ATOM 2254 N N . GLU A 1 279 ? -9.850 -21.374 9.912 1.00 60.88 279 GLU A N 1
ATOM 2255 C CA . GLU A 1 279 ? -11.220 -21.110 10.367 1.00 60.88 279 GLU A CA 1
ATOM 2256 C C . GLU A 1 279 ? -11.345 -21.219 11.894 1.00 60.88 279 GLU A C 1
ATOM 2258 O O . GLU A 1 279 ? -12.253 -20.620 12.473 1.00 60.88 279 GLU A O 1
ATOM 2263 N N . ASP A 1 280 ? -10.409 -21.939 12.524 1.00 52.97 280 ASP A N 1
ATOM 2264 C CA . ASP A 1 280 ? -10.295 -22.119 13.968 1.00 52.97 280 ASP A CA 1
ATOM 2265 C C . ASP A 1 280 ? -9.282 -21.143 14.558 1.00 52.97 280 ASP A C 1
ATOM 2267 O O . ASP A 1 280 ? -8.241 -20.848 13.984 1.00 52.97 280 ASP A O 1
ATOM 2271 N N . TRP A 1 281 ? -9.614 -20.617 15.723 1.00 55.78 281 TRP A N 1
ATOM 2272 C CA . TRP A 1 281 ? -8.970 -19.472 16.343 1.00 55.78 281 TRP A CA 1
ATOM 2273 C C . TRP A 1 281 ? -9.113 -19.564 17.848 1.00 55.78 281 TRP A C 1
ATOM 2275 O O . TRP A 1 281 ? -10.080 -20.211 18.317 1.00 55.78 281 TRP A O 1
#

Foldseek 3Di:
DDDDDDDEAEDDDPPDDFAEWEAEQRHIYTHHLVLLLVFWVQSVDPLPDPVQPDDDPDPSHSFYWAWDDDPHIDTDGPVVCVVVVHDGHNDDDPQLVVLLVVSSCVSVLHQDDPFPPDHQLQSNLVCCQPTGPRPQSNVLSLLVQLFQQPDDRPDPPVCPLVVVLSVLLNVQLVVLVVQLVVQLVVVCVVCVVVVHRVSVVQLVVLVVVAPEPQLSLVSCQVVLVPDDDPSNNVSSCQNFDAPRPSHPPPDTQCDDSNVRTTRNGDDDPVSRPDDPPPPDD

pLDDT: mean 82.05, std 12.99, range [27.98, 96.38]

InterPro domains:
  IPR000210 BTB/POZ domain [PS50097] (18-49)
  IPR011333 SKP1/BTB/POZ domain superfamily [G3DSA:3.30.710.10] (12-147)

Organism: Sclerotinia borealis (strain F-4128) (NCBI:txid1432307)

Radius of gyration: 23.09 Å; chains: 1; bounding box: 58×43×71 Å

Secondary structure (DSSP, 8-state):
--PPS---EE---TT----EEEEETTEEEEE-HHHHHHH-HHHHHHHT-GGG-SPPSSTT-SEEEEEEESSSEEEEEHHHHHHTTPPPP-S--HHHHHHHHHHHHHHTT------TTT--HHHHHHHHHHH---HHHHHHHHHHHHHBSSS-----TT-HHHHHHHHHHHHHHHHHHHHHHHHHHHHHHHHHHTT--HHHHHHHHHHHH-SSHHHHHHHHHHHHHHHS-HHHHHHHHHHT----SS--S---TTSGGGTTB-------GGGSSS-TT----

Sequence (281 aa):
MAFNDSDAIFYKLLGHQVDVNLRVFNSEIHCHSLILKIGSAYFRKFLDSADKYATPYDPNFKYQYVTIQDDVPSLEVAFKVKARGVKPVETESFIWYFAVKSMIDCMYGKPFILGAEDFDLDYITQVADFYARNKTLYKECMVHVAGRWKIDRVISKQDKELRMRVIVAYAGIYEKLDIANQGILGVMGRQVMNGQHSLAHKVQHHAMNSTSIASHYRSLYDEGLATWSAEVKSLLKHAMRNKLVLDNSRHGAGQGKFKDYFLCAKVKDSELPWNLREEDW